Protein 3FP7 (pdb70)

Radius of gyration: 18.3 Å; Cα contacts (8 Å, |Δi|>4): 817; chains: 3; bounding box: 48×48×49 Å

Sequence (281 aa):
IVGGYTCQENSVPYQVSLNSSGYYHFCGGSLINDQWVVSAAHCYKSRIQVRLGEHNINVLEEGNEQFFVNAAKIIKHPNFDRRKKTLNNDIMLIKLSSSPVKLNARVATVALPSSSCAPAGTQCLISGWGNTLSSSGVNEEPDLLQCLDAPLLPQADCEEASYPPGKITDDNMVCVGFLEGGKDSCQGDAGGPVVCNGELQGIVSWGYGCALPPDNPGVYTKVCNYVDWIQDTIAANRPDFCLEPPPYTGPCKARIIRYFYNAKAGLCQTFVYGGCCRAKRNNFKSAEDDCMRRTCGGA

Structure (mmCIF, N/CA/C/O backbone):
data_3FP7
#
_entry.id   3FP7
#
_cell.length_a   91.969
_cell.length_b   91.969
_cell.length_c   61.001
_cell.angle_alpha   90.00
_cell.angle_beta   90.00
_cell.angle_gamma   120.00
#
_symmetry.space_group_name_H-M   'P 32 2 1'
#
loop_
_entity.id
_entity.type
_entity.pdbx_description
1 polymer 'Anionic trypsin-2'
2 polymer 'Pancreatic trypsin inhibitor'
3 polymer 'Pancreatic trypsin inhibitor'
4 non-polymer 1,2-ETHANEDIOL
5 non-polymer 'TETRAETHYLENE GLYCOL'
6 non-polymer 'CALCIUM ION'
7 non-polymer 'SULFATE ION'
8 water water
#
loop_
_atom_site.group_PDB
_atom_site.id
_atom_site.type_symbol
_atom_site.label_atom_id
_atom_site.label_alt_id
_atom_site.label_comp_id
_atom_site.label_asym_id
_atom_site.label_entity_id
_atom_site.label_seq_id
_atom_site.pdbx_PDB_ins_code
_atom_site.Cartn_x
_atom_site.Cartn_y
_atom_site.Cartn_z
_atom_site.occupancy
_atom_site.B_iso_or_equiv
_atom_site.auth_seq_id
_atom_site.auth_comp_id
_atom_site.auth_asym_id
_atom_site.auth_atom_id
_atom_site.pdbx_PDB_model_num
ATOM 1 N N . ILE A 1 1 ? 9.708 25.981 13.395 1.00 4.48 16 ILE E N 1
ATOM 2 C CA . ILE A 1 1 ? 9.808 25.693 11.934 1.00 4.32 16 ILE E CA 1
ATOM 3 C C . ILE A 1 1 ? 9.637 24.199 11.677 1.00 4.99 16 ILE E C 1
ATOM 4 O O . ILE A 1 1 ? 10.418 23.383 12.180 1.00 5.02 16 ILE E O 1
ATOM 9 N N . VAL A 1 2 ? 8.605 23.854 10.913 1.00 5.54 17 VAL E N 1
ATOM 10 C CA . VAL A 1 2 ? 8.324 22.469 10.550 1.00 5.52 17 VAL E CA 1
ATOM 11 C C . VAL A 1 2 ? 8.869 22.208 9.148 1.00 5.27 17 VAL E C 1
ATOM 12 O O . VAL A 1 2 ? 8.650 23.002 8.233 1.00 5.95 17 VAL E O 1
ATOM 16 N N . GLY A 1 3 ? 9.604 21.110 8.994 1.00 6.27 18 GLY E N 1
ATOM 17 C CA . GLY A 1 3 ? 10.141 20.751 7.690 1.00 6.09 18 GLY E CA 1
ATOM 18 C C . GLY A 1 3 ? 11.297 21.602 7.195 1.00 7.31 18 GLY E C 1
ATOM 19 O O . GLY A 1 3 ? 11.561 21.651 5.989 1.00 7.99 18 GLY E O 1
ATOM 20 N N . GLY A 1 4 ? 11.968 22.295 8.112 1.00 7.03 19 GLY E N 1
ATOM 21 C CA . GLY A 1 4 ? 13.098 23.122 7.733 1.00 6.89 19 GLY E CA 1
ATOM 22 C C . GLY A 1 4 ? 14.403 22.392 7.982 1.00 7.13 19 GLY E C 1
ATOM 23 O O . GLY A 1 4 ? 14.451 21.158 7.992 1.00 8.76 19 GLY E O 1
ATOM 24 N N . TYR A 1 5 ? 15.466 23.162 8.178 1.00 5.97 20 TYR E N 1
ATOM 25 C CA . TYR A 1 5 ? 16.789 22.606 8.434 1.00 6.31 20 TYR E CA 1
ATOM 26 C C . TYR A 1 5 ? 17.481 23.463 9.474 1.00 6.91 20 TYR E C 1
ATOM 27 O O . TYR A 1 5 ? 17.118 24.613 9.679 1.00 6.53 20 TYR E O 1
ATOM 36 N N . THR A 1 6 ? 18.469 22.896 10.151 1.00 7.66 21 THR E N 1
ATOM 37 C CA . THR A 1 6 ? 19.202 23.658 11.148 1.00 6.97 21 THR E CA 1
ATOM 38 C C . THR A 1 6 ? 20.071 24.685 10.433 1.00 8.20 21 THR E C 1
ATOM 39 O O . THR A 1 6 ? 20.843 24.332 9.541 1.00 8.85 21 THR E O 1
ATOM 43 N N . CYS A 1 7 ? 19.894 25.960 10.773 1.00 7.84 22 CYS E N 1
ATOM 44 C CA . CYS A 1 7 ? 20.678 27.022 10.151 1.00 7.70 22 CYS E CA 1
ATOM 45 C C . CYS A 1 7 ? 22.155 26.841 10.473 1.00 9.14 22 CYS E C 1
ATOM 46 O O . CYS A 1 7 ? 22.504 26.331 11.543 1.00 9.72 22 CYS E O 1
ATOM 49 N N . GLN A 1 8 ? 23.016 27.272 9.555 1.00 9.71 23 GLN E N 1
ATOM 50 C CA . GLN A 1 8 ? 24.452 27.214 9.790 1.00 11.13 23 GLN E CA 1
ATOM 51 C C . GLN A 1 8 ? 24.635 28.131 11.001 1.00 12.15 23 GLN E C 1
ATOM 52 O O . GLN A 1 8 ? 24.002 29.186 11.078 1.00 10.81 23 GLN E O 1
ATOM 58 N N . GLU A 1 9 ? 25.444 27.701 11.966 1.00 13.14 24 GLU E N 1
ATOM 59 C CA . GLU A 1 9 ? 25.663 28.477 13.186 1.00 14.28 24 GLU E CA 1
ATOM 60 C C . GLU A 1 9 ? 25.933 29.954 12.926 1.00 14.09 24 GLU E C 1
ATOM 61 O O . GLU A 1 9 ? 26.851 30.314 12.189 1.00 14.45 24 GLU E O 1
ATOM 67 N N . ASN A 1 10 ? 25.071 30.796 13.495 1.00 14.31 25 ASN E N 1
ATOM 68 C CA . ASN A 1 10 ? 25.166 32.247 13.371 1.00 14.18 25 ASN E CA 1
ATOM 69 C C . ASN A 1 10 ? 25.067 32.797 11.941 1.00 14.24 25 ASN E C 1
ATOM 70 O O . ASN A 1 10 ? 25.588 33.878 11.648 1.00 14.67 25 ASN E O 1
ATOM 75 N N . SER A 1 11 ? 24.373 32.071 11.063 1.00 12.44 26 SER E N 1
ATOM 76 C CA . SER A 1 11 ? 24.198 32.501 9.672 1.00 10.77 26 SER E CA 1
ATOM 77 C C . SER A 1 11 ? 23.006 33.450 9.499 1.00 10.05 26 SER E C 1
ATOM 78 O O . SER A 1 11 ? 22.769 33.976 8.412 1.00 11.02 26 SER E O 1
ATOM 81 N N . VAL A 1 12 ? 22.254 33.649 10.577 1.00 8.35 27 VAL E N 1
ATOM 82 C CA . VAL A 1 12 ? 21.095 34.544 10.596 1.00 7.57 27 VAL E CA 1
ATOM 83 C C . VAL A 1 12 ? 21.397 35.462 11.788 1.00 7.25 27 VAL E C 1
ATOM 84 O O . VAL A 1 12 ? 20.704 35.436 12.807 1.00 6.62 27 VAL E O 1
ATOM 88 N N . PRO A 1 13 ? 22.433 36.310 11.658 1.00 6.86 28 PRO E N 1
ATOM 89 C CA . PRO A 1 13 ? 22.857 37.227 12.721 1.00 6.77 28 PRO E CA 1
ATOM 90 C C . PRO A 1 13 ? 21.871 38.271 13.235 1.00 5.45 28 PRO E C 1
ATOM 91 O O . PRO A 1 13 ? 22.094 38.863 14.296 1.00 6.13 28 PRO E O 1
ATOM 95 N N . TYR A 1 14 ? 20.792 38.495 12.489 1.00 6.67 29 TYR E N 1
ATOM 96 C CA . TYR A 1 14 ? 19.770 39.461 12.881 1.00 5.69 29 TYR E CA 1
ATOM 97 C C . TYR A 1 14 ? 18.665 38.797 13.705 1.00 5.60 29 TYR E C 1
ATOM 98 O O . TYR A 1 14 ? 17.812 39.487 14.276 1.00 6.95 29 TYR E O 1
ATOM 107 N N . GLN A 1 15 ? 18.668 37.464 13.751 1.00 5.55 30 GLN E N 1
ATOM 108 C CA . GLN A 1 15 ? 17.662 36.730 14.518 1.00 5.77 30 GLN E CA 1
ATOM 109 C C . GLN A 1 15 ? 17.925 36.819 16.014 1.00 6.30 30 GLN E C 1
ATOM 110 O O . GLN A 1 15 ? 19.037 36.549 16.471 1.00 6.99 30 GLN E O 1
ATOM 116 N N . VAL A 1 16 ? 16.903 37.213 16.766 1.00 5.11 31 VAL E N 1
ATOM 117 C CA . VAL A 1 16 ? 17.015 37.273 18.215 1.00 5.43 31 VAL E CA 1
ATOM 118 C C . VAL A 1 16 ? 15.936 36.401 18.839 1.00 5.23 31 VAL E C 1
ATOM 119 O O . VAL A 1 16 ? 14.969 36.012 18.179 1.00 5.29 31 VAL E O 1
ATOM 123 N N . SER A 1 17 ? 16.156 36.040 20.095 1.00 4.92 32 SER E N 1
ATOM 124 C CA . SER A 1 17 ? 15.198 35.252 20.854 1.00 5.58 32 SER E CA 1
ATOM 125 C C . SER A 1 17 ? 14.657 36.146 21.958 1.00 6.09 32 SER E C 1
ATOM 126 O O . SER A 1 17 ? 15.435 36.812 22.647 1.00 6.95 32 SER E O 1
ATOM 129 N N . LEU A 1 18 ? 13.332 36.230 22.069 1.00 5.51 33 LEU E N 1
ATOM 130 C CA . LEU A 1 18 ? 12.704 37.016 23.130 1.00 5.20 33 LEU E CA 1
ATOM 131 C C . LEU A 1 18 ? 12.485 36.015 24.257 1.00 5.58 33 LEU E C 1
ATOM 132 O O . LEU A 1 18 ? 11.881 34.954 24.053 1.00 5.39 33 LEU E O 1
ATOM 137 N N . ASN A 1 19 ? 12.982 36.361 25.440 1.00 5.17 34 ASN E N 1
ATOM 138 C CA . ASN A 1 19 ? 12.933 35.480 26.596 1.00 5.36 34 ASN E CA 1
ATOM 139 C C . ASN A 1 19 ? 12.374 36.171 27.838 1.00 6.05 34 ASN E C 1
ATOM 140 O O . ASN A 1 19 ? 12.726 37.309 28.137 1.00 6.29 34 ASN E O 1
ATOM 145 N N A SER A 1 20 ? 11.494 35.470 28.552 0.50 6.50 37 SER E N 1
ATOM 146 N N B SER A 1 20 ? 11.506 35.469 28.560 0.50 7.12 37 SER E N 1
ATOM 147 C CA A SER A 1 20 ? 10.887 35.990 29.780 0.50 6.49 37 SER E CA 1
ATOM 148 C CA B SER A 1 20 ? 10.917 36.003 29.785 0.50 7.59 37 SER E CA 1
ATOM 149 C C A SER A 1 20 ? 10.955 34.911 30.860 0.50 6.95 37 SER E C 1
ATOM 150 C C B SER A 1 20 ? 10.963 34.920 30.862 0.50 7.58 37 SER E C 1
ATOM 151 O O A SER A 1 20 ? 10.167 34.908 31.811 0.50 6.94 37 SER E O 1
ATOM 152 O O B SER A 1 20 ? 10.167 34.917 31.804 0.50 7.53 37 SER E O 1
ATOM 157 N N . GLY A 1 21 ? 11.926 34.017 30.709 1.00 7.06 38 GLY E N 1
ATOM 158 C CA . GLY A 1 21 ? 12.100 32.903 31.629 1.00 7.79 38 GLY E CA 1
ATOM 159 C C . GLY A 1 21 ? 12.482 31.758 30.712 1.00 7.83 38 GLY E C 1
ATOM 160 O O . GLY A 1 21 ? 13.317 30.919 31.033 1.00 9.18 38 GLY E O 1
ATOM 161 N N A TYR A 1 22 ? 11.811 31.725 29.564 0.50 6.66 39 TYR E N 1
ATOM 162 N N B TYR A 1 22 ? 11.842 31.743 29.552 0.50 7.68 39 TYR E N 1
ATOM 163 C CA A TYR A 1 22 ? 12.027 30.735 28.509 0.50 5.79 39 TYR E CA 1
ATOM 164 C CA B TYR A 1 22 ? 12.091 30.756 28.512 0.50 7.39 39 TYR E CA 1
ATOM 165 C C A TYR A 1 22 ? 11.855 31.475 27.187 0.50 5.32 39 TYR E C 1
ATOM 166 C C B TYR A 1 22 ? 11.850 31.464 27.187 0.50 6.40 39 TYR E C 1
ATOM 167 O O A TYR A 1 22 ? 11.308 32.584 27.157 0.50 5.66 39 TYR E O 1
ATOM 168 O O B TYR A 1 22 ? 11.254 32.547 27.154 0.50 6.67 39 TYR E O 1
ATOM 185 N N . HIS A 1 23 ? 12.331 30.869 26.102 1.00 6.10 40 HIS E N 1
ATOM 186 C CA . HIS A 1 23 ? 12.165 31.452 24.777 1.00 4.72 40 HIS E CA 1
ATOM 187 C C . HIS A 1 23 ? 10.666 31.425 24.476 1.00 5.48 40 HIS E C 1
ATOM 188 O O . HIS A 1 23 ? 10.024 30.390 24.680 1.00 6.26 40 HIS E O 1
ATOM 195 N N . PHE A 1 24 ? 10.108 32.544 24.013 1.00 4.76 41 PHE E N 1
ATOM 196 C CA . PHE A 1 24 ? 8.679 32.566 23.699 1.00 5.50 41 PHE E CA 1
ATOM 197 C C . PHE A 1 24 ? 8.339 33.186 22.345 1.00 5.17 41 PHE E C 1
ATOM 198 O O . PHE A 1 24 ? 7.214 33.038 21.862 1.00 4.81 41 PHE E O 1
ATOM 206 N N . CYS A 1 25 ? 9.300 33.887 21.744 1.00 4.23 42 CYS E N 1
ATOM 207 C CA . CYS A 1 25 ? 9.099 34.524 20.443 1.00 4.03 42 CYS E CA 1
ATOM 208 C C . CYS A 1 25 ? 10.435 34.895 19.834 1.00 4.11 42 CYS E C 1
ATOM 209 O O . CYS A 1 25 ? 11.457 34.921 20.520 1.00 5.22 42 CYS E O 1
ATOM 212 N N . GLY A 1 26 ? 10.412 35.176 18.537 1.00 4.76 43 GLY E N 1
ATOM 213 C CA . GLY A 1 26 ? 11.612 35.594 17.840 1.00 5.39 43 GLY E CA 1
ATOM 214 C C . GLY A 1 26 ? 11.516 37.089 17.597 1.00 5.60 43 GLY E C 1
ATOM 215 O O . GLY A 1 26 ? 10.531 37.732 17.999 1.00 5.14 43 GLY E O 1
ATOM 216 N N . GLY A 1 27 ? 12.531 37.635 16.935 1.00 5.36 44 GLY E N 1
ATOM 217 C CA . GLY A 1 27 ? 12.560 39.051 16.614 1.00 5.63 44 GLY E CA 1
ATOM 218 C C . GLY A 1 27 ? 13.720 39.310 15.674 1.00 4.91 44 GLY E C 1
ATOM 219 O O . GLY A 1 27 ? 14.534 38.418 15.440 1.00 5.01 44 GLY E O 1
ATOM 220 N N . SER A 1 28 ? 13.795 40.524 15.136 1.00 5.72 45 SER E N 1
ATOM 221 C CA . SER A 1 28 ? 14.858 40.900 14.209 1.00 5.48 45 SER E CA 1
ATOM 222 C C . SER A 1 28 ? 15.522 42.196 14.629 1.00 6.52 45 SER E C 1
ATOM 223 O O . SER A 1 28 ? 14.844 43.184 14.906 1.00 7.17 45 SER E O 1
ATOM 226 N N . LEU A 1 29 ? 16.852 42.196 14.659 1.00 5.94 46 LEU E N 1
ATOM 227 C CA . LEU A 1 29 ? 17.607 43.391 15.018 1.00 6.73 46 LEU E CA 1
ATOM 228 C C . LEU A 1 29 ? 17.656 44.304 13.788 1.00 6.79 46 LEU E C 1
ATOM 229 O O . LEU A 1 29 ? 18.130 43.878 12.725 1.00 7.21 46 LEU E O 1
ATOM 234 N N . ILE A 1 30 ? 17.121 45.522 13.908 1.00 8.07 47 ILE E N 1
ATOM 235 C CA . ILE A 1 30 ? 17.123 46.453 12.775 1.00 8.96 47 ILE E CA 1
ATOM 236 C C . ILE A 1 30 ? 18.152 47.589 12.901 1.00 10.80 47 ILE E C 1
ATOM 237 O O . ILE A 1 30 ? 18.473 48.253 11.923 1.00 12.07 47 ILE E O 1
ATOM 242 N N . ASN A 1 31 ? 18.608 47.837 14.124 1.00 10.57 48 ASN E N 1
ATOM 243 C CA . ASN A 1 31 ? 19.678 48.795 14.416 1.00 11.82 48 ASN E CA 1
ATOM 244 C C . ASN A 1 31 ? 20.245 48.419 15.781 1.00 12.91 48 ASN E C 1
ATOM 245 O O . ASN A 1 31 ? 19.629 47.643 16.503 1.00 12.69 48 ASN E O 1
ATOM 250 N N . ASP A 1 32 ? 21.417 48.927 16.140 1.00 12.20 49 ASP E N 1
ATOM 251 C CA . ASP A 1 32 ? 22.026 48.529 17.413 1.00 12.94 49 ASP E CA 1
ATOM 252 C C . ASP A 1 32 ? 21.248 48.757 18.711 1.00 12.32 49 ASP E C 1
ATOM 253 O O . ASP A 1 32 ? 21.686 48.324 19.780 1.00 13.36 49 ASP E O 1
ATOM 258 N N . GLN A 1 33 ? 20.077 49.386 18.614 1.00 12.24 50 GLN E N 1
ATOM 259 C CA . GLN A 1 33 ? 19.256 49.642 19.794 1.00 12.08 50 GLN E CA 1
ATOM 260 C C . GLN A 1 33 ? 17.801 49.218 19.630 1.00 10.54 50 GLN E C 1
ATOM 261 O O . GLN A 1 33 ? 17.020 49.340 20.570 1.00 11.23 50 GLN E O 1
ATOM 267 N N . TRP A 1 34 ? 17.435 48.717 18.453 1.00 9.62 51 TRP E N 1
ATOM 268 C CA . TRP A 1 34 ? 16.045 48.342 18.214 1.00 8.38 51 TRP E CA 1
ATOM 269 C C . TRP A 1 34 ? 15.808 46.991 17.559 1.00 8.31 51 TRP E C 1
ATOM 270 O O . TRP A 1 34 ? 16.494 46.605 16.619 1.00 8.46 51 TRP E O 1
ATOM 281 N N . VAL A 1 35 ? 14.770 46.318 18.046 1.00 6.95 52 VAL E N 1
ATOM 282 C CA . VAL A 1 35 ? 14.341 45.016 17.550 1.00 7.08 52 VAL E CA 1
ATOM 283 C C . VAL A 1 35 ? 12.876 45.116 17.139 1.00 6.54 52 VAL E C 1
ATOM 284 O O . VAL A 1 35 ? 12.089 45.818 17.777 1.00 7.31 52 VAL E O 1
ATOM 288 N N . VAL A 1 36 ? 12.525 44.463 16.039 1.00 6.13 53 VAL E N 1
ATOM 289 C CA . VAL A 1 36 ? 11.142 44.455 15.586 1.00 6.76 53 VAL E CA 1
ATOM 290 C C . VAL A 1 36 ? 10.627 43.025 15.714 1.00 6.73 53 VAL E C 1
ATOM 291 O O . VAL A 1 36 ? 11.337 42.059 15.398 1.00 6.43 53 VAL E O 1
ATOM 295 N N . SER A 1 37 ? 9.414 42.894 16.241 1.00 5.14 54 SER E N 1
ATOM 296 C CA . SER A 1 37 ? 8.803 41.590 16.462 1.00 4.60 54 SER E CA 1
ATOM 297 C C . SER A 1 37 ? 7.294 41.699 16.206 1.00 4.67 54 SER E C 1
ATOM 298 O O . SER A 1 37 ? 6.842 42.625 15.529 1.00 5.07 54 SER E O 1
ATOM 301 N N . ALA A 1 38 ? 6.532 40.732 16.711 1.00 4.57 55 ALA E N 1
ATOM 302 C CA . ALA A 1 38 ? 5.080 40.711 16.556 1.00 5.01 55 ALA E CA 1
ATOM 303 C C . ALA A 1 38 ? 4.418 41.306 17.790 1.00 5.00 55 ALA E C 1
ATOM 304 O O . ALA A 1 38 ? 4.874 41.086 18.910 1.00 5.31 55 ALA E O 1
ATOM 306 N N . ALA A 1 39 ? 3.330 42.041 17.588 1.00 4.68 56 ALA E N 1
ATOM 307 C CA . ALA A 1 39 ? 2.609 42.644 18.706 1.00 4.93 56 ALA E CA 1
ATOM 308 C C . ALA A 1 39 ? 2.008 41.596 19.643 1.00 4.68 56 ALA E C 1
ATOM 309 O O . ALA A 1 39 ? 1.923 41.826 20.850 1.00 5.50 56 ALA E O 1
ATOM 311 N N . HIS A 1 40 ? 1.629 40.432 19.110 1.00 4.94 57 HIS E N 1
ATOM 312 C CA . HIS A 1 40 ? 1.050 39.405 19.975 1.00 4.89 57 HIS E CA 1
ATOM 313 C C . HIS A 1 40 ? 2.096 38.788 20.912 1.00 6.14 57 HIS E C 1
ATOM 314 O O . HIS A 1 40 ? 1.754 38.043 21.835 1.00 7.10 57 HIS E O 1
ATOM 321 N N . CYS A 1 41 ? 3.364 39.142 20.689 1.00 6.18 58 CYS E N 1
ATOM 322 C CA . CYS A 1 41 ? 4.476 38.677 21.520 1.00 6.12 58 CYS E CA 1
ATOM 323 C C . CYS A 1 41 ? 4.706 39.612 22.705 1.00 6.23 58 CYS E C 1
ATOM 324 O O . CYS A 1 41 ? 5.660 39.440 23.455 1.00 8.17 58 CYS E O 1
ATOM 327 N N . TYR A 1 42 ? 3.849 40.615 22.865 1.00 6.10 59 TYR E N 1
ATOM 328 C CA . TYR A 1 42 ? 4.003 41.546 23.973 1.00 6.39 59 TYR E CA 1
ATOM 329 C C . TYR A 1 42 ? 3.978 40.912 25.356 1.00 7.00 59 TYR E C 1
ATOM 330 O O . TYR A 1 42 ? 3.149 40.056 25.648 1.00 7.10 59 TYR E O 1
ATOM 339 N N . LYS A 1 43 ? 4.889 41.386 26.200 1.00 7.72 60 LYS E N 1
ATOM 340 C CA . LYS A 1 43 ? 5.000 41.008 27.608 1.00 7.43 60 LYS E CA 1
ATOM 341 C C . LYS A 1 43 ? 5.593 42.258 28.250 1.00 8.95 60 LYS E C 1
ATOM 342 O O . LYS A 1 43 ? 6.341 42.988 27.598 1.00 9.46 60 LYS E O 1
ATOM 348 N N . SER A 1 44 ? 5.227 42.537 29.498 1.00 10.23 61 SER E N 1
ATOM 349 C CA . SER A 1 44 ? 5.722 43.731 30.184 1.00 11.38 61 SER E CA 1
ATOM 350 C C . SER A 1 44 ? 7.218 43.688 30.463 1.00 11.20 61 SER E C 1
ATOM 351 O O . SER A 1 44 ? 7.858 44.734 30.612 1.00 12.68 61 SER E O 1
ATOM 35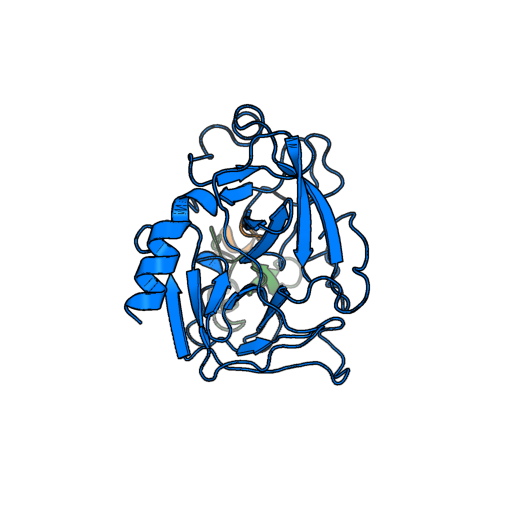4 N N . ARG A 1 45 ? 7.763 42.476 30.554 1.00 10.15 62 ARG E N 1
ATOM 355 C CA . ARG A 1 45 ? 9.188 42.271 30.792 1.00 9.68 62 ARG E CA 1
ATOM 356 C C . ARG A 1 45 ? 9.726 41.331 29.728 1.00 7.77 62 ARG E C 1
ATOM 357 O O . ARG A 1 45 ? 9.227 40.207 29.571 1.00 8.88 62 ARG E O 1
ATOM 361 N N . ILE A 1 46 ? 10.733 41.790 28.988 1.00 6.77 63 ILE E N 1
ATOM 362 C CA . ILE A 1 46 ? 11.326 40.981 27.934 1.00 6.47 63 ILE E CA 1
ATOM 363 C C . ILE A 1 46 ? 12.840 41.130 27.901 1.00 6.57 63 ILE E C 1
ATOM 364 O O . ILE A 1 46 ? 13.368 42.238 28.010 1.00 8.55 63 ILE E O 1
ATOM 369 N N . GLN A 1 47 ? 13.533 40.000 27.801 1.00 6.33 64 GLN E N 1
ATOM 370 C CA . GLN A 1 47 ? 14.984 40.003 27.675 1.00 6.07 64 GLN E CA 1
ATOM 371 C C . GLN A 1 47 ? 15.279 39.551 26.252 1.00 5.78 64 GLN E C 1
ATOM 372 O O . GLN A 1 47 ? 14.744 38.542 25.783 1.00 6.88 64 GLN E O 1
ATOM 378 N N . VAL A 1 48 ? 16.095 40.324 25.551 1.00 4.85 66 VAL E N 1
ATOM 379 C CA . VAL A 1 48 ? 16.459 40.009 24.178 1.00 6.72 66 VAL E CA 1
ATOM 380 C C . VAL A 1 48 ? 17.791 39.275 24.163 1.00 6.45 66 VAL E C 1
ATOM 381 O O . VAL A 1 48 ? 18.771 39.729 24.769 1.00 7.37 66 VAL E O 1
ATOM 385 N N . ARG A 1 49 ? 17.816 38.123 23.501 1.00 5.25 67 ARG E N 1
ATOM 386 C CA . ARG A 1 49 ? 19.030 37.324 23.406 1.00 5.75 67 ARG E CA 1
ATOM 387 C C . ARG A 1 49 ? 19.512 37.286 21.964 1.00 5.83 67 ARG E C 1
ATOM 388 O O . ARG A 1 49 ? 18.829 36.762 21.072 1.00 5.70 67 ARG E O 1
ATOM 396 N N . LEU A 1 50 ? 20.674 37.893 21.745 1.00 5.98 68 LEU E N 1
ATOM 397 C CA . LEU A 1 50 ? 21.280 37.984 20.424 1.00 6.09 68 LEU E CA 1
ATOM 398 C C . LEU A 1 50 ? 22.479 37.048 20.294 1.00 6.84 68 LEU E C 1
ATOM 399 O O . LEU A 1 50 ? 23.025 36.584 21.294 1.00 7.83 68 LEU E O 1
ATOM 404 N N . GLY A 1 51 ? 22.868 36.755 19.055 1.00 6.48 69 GLY E N 1
ATOM 405 C CA . GLY A 1 51 ? 24.008 35.881 18.810 1.00 7.21 69 GLY E CA 1
ATOM 406 C C . GLY A 1 51 ? 23.794 34.430 19.202 1.00 7.80 69 GLY E C 1
ATOM 407 O O . GLY A 1 51 ? 24.751 33.674 19.393 1.00 9.39 69 GLY E O 1
ATOM 408 N N . GLU A 1 52 ? 22.531 34.033 19.290 1.00 7.33 70 GLU E N 1
ATOM 409 C CA . GLU A 1 52 ? 22.163 32.678 19.673 1.00 6.87 70 GLU E CA 1
ATOM 410 C C . GLU A 1 52 ? 22.094 31.662 18.545 1.00 8.01 70 GLU E C 1
ATOM 411 O O . GLU A 1 52 ? 21.733 31.988 17.417 1.00 8.22 70 GLU E O 1
ATOM 417 N N . HIS A 1 53 ? 22.478 30.429 18.862 1.00 7.85 71 HIS E N 1
ATOM 418 C CA . HIS A 1 53 ? 22.328 29.319 17.927 1.00 7.30 71 HIS E CA 1
ATOM 419 C C . HIS A 1 53 ? 21.589 28.266 18.741 1.00 8.04 71 HIS E C 1
ATOM 420 O O . HIS A 1 53 ? 20.450 27.929 18.435 1.00 7.31 71 HIS E O 1
ATOM 427 N N . ASN A 1 54 ? 22.235 27.773 19.796 1.00 7.87 72 ASN E N 1
ATOM 428 C CA . ASN A 1 54 ? 21.624 26.802 20.700 1.00 7.55 72 ASN E CA 1
ATOM 429 C C . ASN A 1 54 ? 21.123 27.625 21.887 1.00 7.90 72 ASN E C 1
ATOM 430 O O . ASN A 1 54 ? 21.917 28.114 22.687 1.00 7.54 72 ASN E O 1
ATOM 435 N N . ILE A 1 55 ? 19.808 27.792 21.991 1.00 7.34 73 ILE E N 1
ATOM 436 C CA . ILE A 1 55 ? 19.249 28.590 23.084 1.00 7.22 73 ILE E CA 1
ATOM 437 C C . ILE A 1 55 ? 19.361 27.950 24.462 1.00 7.50 73 ILE E C 1
ATOM 438 O O . ILE A 1 55 ? 19.130 28.614 25.475 1.00 6.98 73 ILE E O 1
ATOM 443 N N . ASN A 1 56 ? 19.757 26.679 24.503 1.00 6.91 74 ASN E N 1
ATOM 444 C CA . ASN A 1 56 ? 19.880 25.966 25.769 1.00 6.31 74 ASN E CA 1
ATOM 445 C C . ASN A 1 56 ? 21.317 25.687 26.200 1.00 6.66 74 ASN E C 1
ATOM 446 O O . ASN A 1 56 ? 21.547 24.941 27.153 1.00 6.87 74 ASN E O 1
ATOM 451 N N . VAL A 1 57 ? 22.273 26.295 25.501 1.00 5.65 75 VAL E N 1
ATOM 452 C CA . VAL A 1 57 ? 23.690 26.132 25.815 1.00 6.77 75 VAL E CA 1
ATOM 453 C C . VAL A 1 57 ? 24.398 27.483 25.697 1.00 6.79 75 VAL E C 1
ATOM 454 O O . VAL A 1 57 ? 24.172 28.230 24.737 1.00 6.51 75 VAL E O 1
ATOM 458 N N . LEU A 1 58 ? 25.212 27.813 26.697 1.00 6.16 76 LEU E N 1
ATOM 459 C CA . LEU A 1 58 ? 25.991 29.052 26.682 1.00 7.41 76 LEU E CA 1
ATOM 460 C C . LEU A 1 58 ? 27.179 28.740 25.775 1.00 9.22 76 LEU E C 1
ATOM 461 O O . LEU A 1 58 ? 28.119 28.054 26.176 1.00 8.87 76 LEU E O 1
ATOM 466 N N A GLU A 1 59 ? 27.113 29.255 24.553 0.80 10.63 77 GLU E N 1
ATOM 467 N N B GLU A 1 59 ? 27.111 29.217 24.533 0.20 9.76 77 GLU E N 1
ATOM 468 C CA A GLU A 1 59 ? 28.120 29.013 23.526 0.80 12.49 77 GLU E CA 1
ATOM 469 C CA B GLU A 1 59 ? 28.164 28.962 23.550 0.20 10.70 77 GLU E CA 1
ATOM 470 C C A GLU A 1 59 ? 29.279 29.997 23.506 0.80 13.71 77 GLU E C 1
ATOM 471 C C B GLU A 1 59 ? 29.281 30.009 23.467 0.20 12.18 77 GLU E C 1
ATOM 472 O O A GLU A 1 59 ? 30.378 29.659 23.056 0.80 16.07 77 GLU E O 1
ATOM 473 O O B GLU A 1 59 ? 30.350 29.731 22.914 0.20 12.73 77 GLU E O 1
ATOM 484 N N . GLY A 1 60 ? 29.032 31.210 23.987 1.00 13.91 78 GLY E N 1
ATOM 485 C CA . GLY A 1 60 ? 30.069 32.235 24.003 1.00 15.83 78 GLY E CA 1
ATOM 486 C C . GLY A 1 60 ? 29.927 33.416 23.055 1.00 16.60 78 GLY E C 1
ATOM 487 O O . GLY A 1 60 ? 30.746 34.339 23.105 1.00 18.71 78 GLY E O 1
ATOM 488 N N . ASN A 1 61 ? 28.897 33.414 22.209 1.00 16.72 79 ASN E N 1
ATOM 489 C CA . ASN A 1 61 ? 28.680 34.510 21.262 1.00 16.07 79 ASN E CA 1
ATOM 490 C C . ASN A 1 61 ? 27.464 35.357 21.625 1.00 15.57 79 ASN E C 1
ATOM 491 O O . ASN A 1 61 ? 27.215 36.392 20.986 1.00 16.23 79 ASN E O 1
ATOM 496 N N . GLU A 1 62 ? 26.739 34.946 22.665 1.00 12.85 80 GLU E N 1
ATOM 497 C CA . GLU A 1 62 ? 25.516 35.633 23.064 1.00 10.62 80 GLU E CA 1
ATOM 498 C C . GLU A 1 62 ? 25.646 36.985 23.747 1.00 10.30 80 GLU E C 1
ATOM 499 O O . GLU A 1 62 ? 26.647 37.293 24.398 1.00 12.32 80 GLU E O 1
ATOM 505 N N . GLN A 1 63 ? 24.600 37.786 23.577 1.00 8.91 81 GLN E N 1
ATOM 506 C CA . GLN A 1 63 ? 24.472 39.093 24.208 1.00 8.32 81 GLN E CA 1
ATOM 507 C C . GLN A 1 63 ? 23.058 39.126 24.780 1.00 8.97 81 GLN E C 1
ATOM 508 O O . GLN A 1 63 ? 22.082 38.888 24.058 1.00 9.68 81 GLN E O 1
ATOM 514 N N A PHE A 1 64 ? 22.960 39.342 26.090 0.50 9.17 82 PHE E N 1
ATOM 515 N N B PHE A 1 64 ? 22.965 39.345 26.091 0.50 8.52 82 PHE E N 1
ATOM 516 C CA A PHE A 1 64 ? 21.672 39.407 26.776 0.50 10.33 82 PHE E CA 1
ATOM 517 C CA B PHE A 1 64 ? 21.686 39.402 26.795 0.50 9.23 82 PHE E CA 1
ATOM 518 C C A PHE A 1 64 ? 21.395 40.857 27.146 0.50 10.71 82 PHE E C 1
ATOM 519 C C B PHE A 1 64 ? 21.394 40.857 27.153 0.50 10.04 82 PHE E C 1
ATOM 520 O O A PHE A 1 64 ? 22.150 41.465 27.908 0.50 11.82 82 PHE E O 1
ATOM 521 O O B PHE A 1 64 ? 22.143 41.470 27.918 0.50 11.26 82 PHE E O 1
ATOM 536 N N . VAL A 1 65 ? 20.319 41.413 26.600 1.00 10.63 83 VAL E N 1
ATOM 537 C CA . VAL A 1 65 ? 19.952 42.804 26.874 1.00 10.95 83 VAL E CA 1
ATOM 538 C C . VAL A 1 65 ? 18.451 42.930 27.139 1.00 11.87 83 VAL E C 1
ATOM 539 O O . VAL A 1 65 ? 17.632 42.383 26.402 1.00 12.05 83 VAL E O 1
ATOM 543 N N . ASN A 1 66 ? 18.095 43.660 28.191 1.00 13.15 84 ASN E N 1
ATOM 544 C CA . ASN A 1 66 ? 16.690 43.858 28.544 1.00 13.50 84 ASN E CA 1
ATOM 545 C C . ASN A 1 66 ? 15.986 44.887 27.663 1.00 13.80 84 ASN E C 1
ATOM 546 O O . ASN A 1 66 ? 16.617 45.782 27.096 1.00 13.30 84 ASN E O 1
ATOM 551 N N . ALA A 1 67 ? 14.673 44.733 27.535 1.00 12.34 85 ALA E N 1
ATOM 552 C CA . ALA A 1 67 ? 13.860 45.654 26.746 1.00 12.45 85 ALA E CA 1
ATOM 553 C C . ALA A 1 67 ? 13.546 46.874 27.607 1.00 14.46 85 ALA E C 1
ATOM 554 O O . ALA A 1 67 ? 12.935 46.746 28.670 1.00 16.34 85 ALA E O 1
ATOM 556 N N . ALA A 1 68 ? 14.005 48.043 27.171 1.00 12.78 86 ALA E N 1
ATOM 557 C CA . ALA A 1 68 ? 13.769 49.288 27.898 1.00 12.84 86 ALA E CA 1
ATOM 558 C C . ALA A 1 68 ? 12.408 49.866 27.528 1.00 12.36 86 ALA E C 1
ATOM 559 O O . ALA A 1 68 ? 11.710 50.428 28.375 1.00 14.70 86 ALA E O 1
ATOM 561 N N . LYS A 1 69 ? 12.053 49.749 26.251 1.00 11.54 87 LYS E N 1
ATOM 562 C CA . LYS A 1 69 ? 10.775 50.244 25.751 1.00 12.35 87 LYS E CA 1
ATOM 563 C C . LYS A 1 69 ? 10.160 49.187 24.846 1.00 11.64 87 LYS E C 1
ATOM 564 O O . LYS A 1 69 ? 10.855 48.567 24.040 1.00 12.06 87 LYS E O 1
ATOM 570 N N . ILE A 1 70 ? 8.861 48.963 25.006 1.00 10.65 88 ILE E N 1
ATOM 571 C CA . ILE A 1 70 ? 8.133 47.983 24.204 1.00 10.96 88 ILE E CA 1
ATOM 572 C C . ILE A 1 70 ? 6.931 48.722 23.630 1.00 11.56 88 ILE E C 1
ATOM 573 O O . ILE A 1 70 ? 6.032 49.138 24.366 1.00 13.08 88 ILE E O 1
ATOM 578 N N . ILE A 1 71 ? 6.932 48.892 22.311 1.00 10.18 89 ILE E N 1
ATOM 579 C CA . ILE A 1 71 ? 5.884 49.641 21.625 1.00 10.07 89 ILE E CA 1
ATOM 580 C C . ILE A 1 71 ? 5.152 48.844 20.547 1.00 10.16 89 ILE E C 1
ATOM 581 O O . ILE A 1 71 ? 5.691 48.572 19.477 1.00 8.97 89 ILE E O 1
ATOM 586 N N . LYS A 1 72 ? 3.905 48.493 20.834 1.00 10.27 90 LYS E N 1
ATOM 587 C CA . LYS A 1 72 ? 3.082 47.751 19.888 1.00 10.47 90 LYS E CA 1
ATOM 588 C C . LYS A 1 72 ? 2.461 48.739 18.908 1.00 10.65 90 LYS E C 1
ATOM 589 O O . LYS A 1 72 ? 2.273 49.916 19.235 1.00 11.14 90 LYS E O 1
ATOM 595 N N . HIS A 1 73 ? 2.157 48.274 17.700 1.00 10.11 91 HIS E N 1
ATOM 596 C CA . HIS A 1 73 ? 1.535 49.143 16.709 1.00 9.54 91 HIS E CA 1
ATOM 597 C C . HIS A 1 73 ? 0.212 49.616 17.310 1.00 9.95 91 HIS E C 1
ATOM 598 O O . HIS A 1 73 ? -0.530 48.822 17.888 1.00 10.29 91 HIS E O 1
ATOM 605 N N . PRO A 1 74 ? -0.090 50.919 17.198 1.00 10.51 92 PRO E N 1
ATOM 606 C CA . PRO A 1 74 ? -1.334 51.469 17.749 1.00 10.59 92 PRO E CA 1
ATOM 607 C C . PRO A 1 74 ? -2.640 50.886 17.212 1.00 10.50 92 PRO E C 1
ATOM 608 O O . PRO A 1 74 ? -3.676 50.985 17.870 1.00 11.67 92 PRO E O 1
ATOM 612 N N . ASN A 1 75 ? -2.590 50.258 16.041 1.00 9.87 93 ASN E N 1
ATOM 613 C CA . ASN A 1 75 ? -3.789 49.680 15.444 1.00 9.57 93 ASN E CA 1
ATOM 614 C C . ASN A 1 75 ? -3.844 48.152 15.518 1.00 7.46 93 ASN E C 1
ATOM 615 O O . ASN A 1 75 ? -4.654 47.523 14.839 1.00 8.43 93 ASN E O 1
ATOM 620 N N . PHE A 1 76 ? -2.986 47.555 16.341 1.00 8.36 94 PHE E N 1
ATOM 621 C CA . PHE A 1 76 ? -2.972 46.102 16.490 1.00 7.41 94 PHE E CA 1
ATOM 622 C C . PHE A 1 76 ? -4.310 45.575 16.999 1.00 6.53 94 PHE E C 1
ATOM 623 O O . PHE A 1 76 ? -4.849 46.079 17.987 1.00 7.53 94 PHE E O 1
ATOM 631 N N . ASP A 1 77 ? -4.846 44.573 16.310 1.00 6.63 95 ASP E N 1
ATOM 632 C CA . ASP A 1 77 ? -6.106 43.955 16.713 1.00 6.50 95 ASP E CA 1
ATOM 633 C C . ASP A 1 77 ? -5.759 42.544 17.167 1.00 7.19 95 ASP E C 1
ATOM 634 O O . ASP A 1 77 ? -5.299 41.730 16.364 1.00 7.20 95 ASP E O 1
ATOM 639 N N A ARG A 1 78 ? -5.998 42.262 18.445 0.50 7.46 96 ARG E N 1
ATOM 640 N N B ARG A 1 78 ? -5.969 42.258 18.448 0.50 8.56 96 ARG E N 1
ATOM 641 C CA A ARG A 1 78 ? -5.684 40.960 19.033 0.50 8.47 96 ARG E CA 1
ATOM 642 C CA B ARG A 1 78 ? -5.641 40.943 18.989 0.50 10.17 96 ARG E CA 1
ATOM 643 C C A ARG A 1 78 ? -6.565 39.798 18.573 0.50 8.50 96 ARG E C 1
ATOM 644 C C B ARG A 1 78 ? -6.547 39.781 18.568 0.50 10.13 96 ARG E C 1
ATOM 645 O O A ARG A 1 78 ? -6.295 38.642 18.909 0.50 8.95 96 ARG E O 1
ATOM 646 O O B ARG A 1 78 ? -6.289 38.632 18.931 0.50 10.58 96 ARG E O 1
ATOM 661 N N A LYS A 1 79 ? -7.611 40.099 17.809 0.50 8.84 97 LYS E N 1
ATOM 662 N N B LYS A 1 79 ? -7.581 40.069 17.779 0.50 10.14 97 LYS E N 1
ATOM 663 C CA A LYS A 1 79 ? -8.511 39.068 17.301 0.50 9.84 97 LYS E CA 1
ATOM 664 C CA B LYS A 1 79 ? -8.483 39.023 17.297 0.50 10.48 97 LYS E CA 1
ATOM 665 C C A LYS A 1 79 ? -8.262 38.769 15.821 0.50 9.36 97 LYS E C 1
ATOM 666 C C B LYS A 1 79 ? -8.289 38.756 15.804 0.50 9.84 97 LYS E C 1
ATOM 667 O O A LYS A 1 79 ? -8.129 37.608 15.432 0.50 10.34 97 LYS E O 1
ATOM 668 O O B LYS A 1 79 ? -8.247 37.600 15.382 0.50 10.65 97 LYS E O 1
ATOM 679 N N . THR A 1 80 ? -8.193 39.817 15.004 1.00 8.84 98 THR E N 1
ATOM 680 C CA . THR A 1 80 ? -7.976 39.660 13.561 1.00 8.02 98 THR E CA 1
ATOM 681 C C . THR A 1 80 ? -6.488 39.557 13.248 1.00 7.51 98 THR E C 1
ATOM 682 O O . THR A 1 80 ? -6.101 39.117 12.166 1.00 7.80 98 THR E O 1
ATOM 686 N N . LEU A 1 81 ? -5.672 40.013 14.194 1.00 7.31 99 LEU E N 1
ATOM 687 C CA . LEU A 1 81 ? -4.216 40.021 14.089 1.00 7.79 99 LEU E CA 1
ATOM 688 C C . LEU A 1 81 ? -3.680 41.022 13.069 1.00 7.34 99 LEU E C 1
ATOM 689 O O . LEU A 1 81 ? -2.514 40.974 12.673 1.00 7.64 99 LEU E O 1
ATOM 694 N N . ASN A 1 82 ? -4.537 41.961 12.678 1.00 7.23 100 ASN E N 1
ATOM 695 C CA . ASN A 1 82 ? -4.145 43.011 11.743 1.00 6.49 100 ASN E CA 1
ATOM 696 C C . ASN A 1 82 ? -3.157 43.923 12.479 1.00 5.90 100 ASN E C 1
ATOM 697 O O . ASN A 1 82 ? -3.341 44.226 13.659 1.00 6.64 100 ASN E O 1
ATOM 702 N N . ASN A 1 83 ? -2.093 44.326 11.786 1.00 5.65 101 ASN E N 1
ATOM 703 C CA . ASN A 1 83 ? -1.048 45.189 12.347 1.00 6.12 101 ASN E CA 1
ATOM 704 C C . ASN A 1 83 ? -0.264 44.497 13.465 1.00 6.09 101 ASN E C 1
ATOM 705 O O . ASN A 1 83 ? 0.050 45.105 14.493 1.00 5.92 101 ASN E O 1
ATOM 710 N N . ASP A 1 84 ? 0.056 43.221 13.257 1.00 5.31 102 ASP E N 1
ATOM 711 C CA . ASP A 1 84 ? 0.792 42.442 14.255 1.00 4.83 102 ASP E CA 1
ATOM 712 C C . ASP A 1 84 ? 2.287 42.749 14.184 1.00 5.05 102 ASP E C 1
ATOM 713 O O . ASP A 1 84 ? 3.086 41.960 13.672 1.00 5.61 102 ASP E O 1
ATOM 718 N N . ILE A 1 85 ? 2.657 43.902 14.724 1.00 5.25 103 ILE E N 1
ATOM 719 C CA . ILE A 1 85 ? 4.042 44.339 14.712 1.00 5.09 103 ILE E CA 1
ATOM 720 C C . ILE A 1 85 ? 4.323 45.148 15.976 1.00 6.07 103 ILE E C 1
ATOM 721 O O . ILE A 1 85 ? 3.449 45.859 16.494 1.00 6.40 103 ILE E O 1
ATOM 726 N N . MET A 1 86 ? 5.543 45.013 16.479 1.00 5.69 104 MET E N 1
ATOM 727 C CA . MET A 1 86 ? 5.949 45.664 17.714 1.00 6.92 104 MET E CA 1
ATOM 728 C C . MET A 1 86 ? 7.431 46.008 17.677 1.00 6.22 104 MET E C 1
ATOM 729 O O . MET A 1 86 ? 8.227 45.292 17.061 1.00 7.12 104 MET E O 1
ATOM 734 N N . LEU A 1 87 ? 7.789 47.113 18.324 1.00 6.42 105 LEU E N 1
ATOM 735 C CA . LEU A 1 87 ? 9.176 47.548 18.397 1.00 6.55 105 LEU E CA 1
ATOM 736 C C . LEU A 1 87 ? 9.666 47.470 19.833 1.00 7.55 105 LEU E C 1
ATOM 737 O O . LEU A 1 87 ? 8.918 47.754 20.774 1.00 7.67 105 LEU E O 1
ATOM 742 N N . ILE A 1 88 ? 10.923 47.072 19.989 1.00 6.82 106 ILE E N 1
ATOM 743 C CA . ILE A 1 88 ? 11.552 46.956 21.297 1.00 7.32 106 ILE E CA 1
ATOM 744 C C . ILE A 1 88 ? 12.850 47.749 21.296 1.00 8.57 106 ILE E C 1
ATOM 745 O O . ILE A 1 88 ? 13.709 47.525 20.446 1.00 9.04 106 ILE E O 1
ATOM 750 N N . LYS A 1 89 ? 12.968 48.709 22.209 1.00 8.92 107 LYS E N 1
ATOM 751 C CA . LYS A 1 89 ? 14.205 49.467 22.316 1.00 9.50 107 LYS E CA 1
ATOM 752 C C . LYS A 1 89 ? 15.012 48.788 23.412 1.00 8.88 107 LYS E C 1
ATOM 753 O O . LYS A 1 89 ? 14.503 48.546 24.508 1.00 9.08 107 LYS E O 1
ATOM 759 N N . LEU A 1 90 ? 16.255 48.445 23.096 1.00 9.95 108 LEU E N 1
ATOM 760 C CA . LEU A 1 90 ? 17.140 47.776 24.044 1.00 11.01 108 LEU E CA 1
ATOM 761 C C . LEU A 1 90 ? 17.660 48.746 25.099 1.00 12.62 108 LEU E C 1
ATOM 762 O O . LEU A 1 90 ? 17.849 49.930 24.818 1.00 13.23 108 LEU E O 1
ATOM 767 N N . SER A 1 91 ? 17.886 48.241 26.309 1.00 13.55 109 SER E N 1
ATOM 768 C CA . SER A 1 91 ? 18.383 49.064 27.415 1.00 15.77 109 SER E CA 1
ATOM 769 C C . SER A 1 91 ? 19.770 49.640 27.134 1.00 16.16 109 SER E C 1
ATOM 770 O O . SER A 1 91 ? 20.155 50.665 27.702 1.00 17.69 109 SER E O 1
ATOM 773 N N A SER A 1 92 ? 20.507 48.978 26.247 0.50 16.39 110 SER E N 1
ATOM 774 N N B SER A 1 92 ? 20.510 48.975 26.251 0.50 16.58 110 SER E N 1
ATOM 775 C CA A SER A 1 92 ? 21.846 49.409 25.861 0.50 16.29 110 SER E CA 1
ATOM 776 C CA B SER A 1 92 ? 21.850 49.400 25.863 0.50 16.67 110 SER E CA 1
ATOM 777 C C A SER A 1 92 ? 22.120 48.953 24.431 0.50 16.59 110 SER E C 1
ATOM 778 C C B SER A 1 92 ? 22.125 48.948 24.432 0.50 16.79 110 SER E C 1
ATOM 779 O O A SER A 1 92 ? 21.595 47.930 23.988 0.50 16.04 110 SER E O 1
ATOM 780 O O B SER A 1 92 ? 21.603 47.923 23.988 0.50 16.31 110 SER E O 1
ATOM 785 N N . PRO A 1 93 ? 22.915 49.729 23.677 1.00 16.17 111 PRO E N 1
ATOM 786 C CA . PRO A 1 93 ? 23.245 49.385 22.290 1.00 16.17 111 PRO E CA 1
ATOM 787 C C . PRO A 1 93 ? 24.064 48.098 22.257 1.00 16.28 111 PRO E C 1
ATOM 788 O O . PRO A 1 93 ? 25.000 47.935 23.043 1.00 18.02 1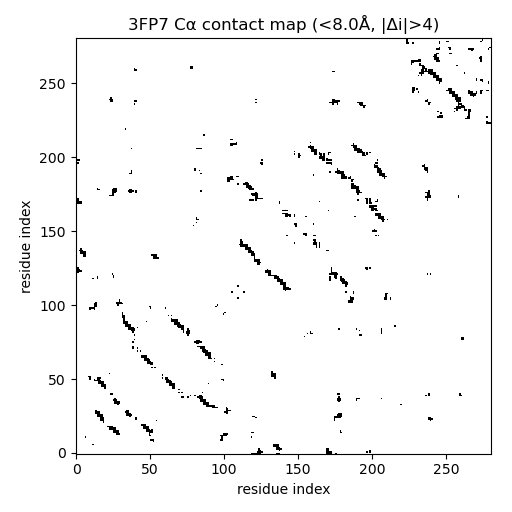11 PRO E O 1
ATOM 792 N N . VAL A 1 94 ? 23.684 47.168 21.388 1.00 14.28 112 VAL E N 1
ATOM 793 C CA . VAL A 1 94 ? 24.412 45.907 21.281 1.00 15.35 112 VAL E CA 1
ATOM 794 C C . VAL A 1 94 ? 25.708 46.083 20.499 1.00 15.58 112 VAL E C 1
ATOM 795 O O . VAL A 1 94 ? 25.863 47.042 19.740 1.00 16.04 112 VAL E O 1
ATOM 799 N N . LYS A 1 95 ? 26.648 45.174 20.725 1.00 14.57 113 LYS E N 1
ATOM 800 C CA . LYS A 1 95 ? 27.931 45.208 20.036 1.00 14.37 113 LYS E CA 1
ATOM 801 C C . LYS A 1 95 ? 27.782 44.423 18.740 1.00 13.90 113 LYS E C 1
ATOM 802 O O . LYS A 1 95 ? 27.575 43.208 18.758 1.00 14.41 113 LYS E O 1
ATOM 805 N N . LEU A 1 96 ? 27.845 45.129 17.616 1.00 12.34 114 LEU E N 1
ATOM 806 C CA . LEU A 1 96 ? 27.704 44.500 16.312 1.00 12.99 114 LEU E CA 1
ATOM 807 C C . LEU A 1 96 ? 28.952 43.749 15.873 1.00 13.83 114 LEU E C 1
ATOM 808 O O . LEU A 1 96 ? 30.073 44.245 16.004 1.00 14.76 114 LEU E O 1
ATOM 813 N N . ASN A 1 97 ? 28.742 42.536 15.373 1.00 13.32 115 ASN E N 1
ATOM 814 C CA . ASN A 1 97 ? 29.827 41.694 14.888 1.00 13.29 115 ASN E CA 1
ATOM 815 C C . ASN A 1 97 ? 29.273 40.715 13.854 1.00 13.72 115 ASN E C 1
ATOM 816 O O . ASN A 1 97 ? 28.126 40.841 13.429 1.00 13.61 115 ASN E O 1
ATOM 821 N N . ALA A 1 98 ? 30.081 39.746 13.443 1.00 14.35 116 ALA E N 1
ATOM 822 C CA . ALA A 1 98 ? 29.648 38.777 12.439 1.00 15.32 116 ALA E CA 1
ATOM 823 C C . ALA A 1 98 ? 28.449 37.933 12.869 1.00 15.17 116 ALA E C 1
ATOM 824 O O . ALA A 1 98 ? 27.682 37.466 12.028 1.00 16.91 116 ALA E O 1
ATOM 826 N N . ARG A 1 99 ? 28.274 37.775 14.178 1.00 14.16 117 ARG E N 1
ATOM 827 C CA . ARG A 1 99 ? 27.188 36.964 14.725 1.00 12.97 117 ARG E CA 1
ATOM 828 C C . ARG A 1 99 ? 25.995 37.754 15.265 1.00 11.86 117 ARG E C 1
ATOM 829 O O . ARG A 1 99 ? 24.957 37.177 15.593 1.00 11.91 117 ARG E O 1
ATOM 837 N N . VAL A 1 100 ? 26.153 39.068 15.372 1.00 9.24 118 VAL E N 1
ATOM 838 C CA . VAL A 1 100 ? 25.088 39.950 15.844 1.00 9.64 118 VAL E CA 1
ATOM 839 C C . VAL A 1 100 ? 25.080 41.114 14.858 1.00 10.10 118 VAL E C 1
ATOM 840 O O . VAL A 1 100 ? 25.919 42.015 14.938 1.00 11.18 118 VAL E O 1
ATOM 844 N N . ALA A 1 101 ? 24.152 41.067 13.907 1.00 9.09 119 ALA E N 1
ATOM 845 C CA . ALA A 1 101 ? 24.069 42.095 12.878 1.00 8.82 119 ALA E CA 1
ATOM 846 C C . ALA A 1 101 ? 22.645 42.529 12.592 1.00 8.91 119 ALA E C 1
ATOM 847 O O . ALA A 1 101 ? 21.686 41.818 12.899 1.00 9.10 119 ALA E O 1
ATOM 849 N N . THR A 1 102 ? 22.520 43.690 11.960 1.00 7.72 120 THR E N 1
ATOM 850 C CA . THR A 1 102 ? 21.218 44.239 11.619 1.00 8.55 120 THR E CA 1
ATOM 851 C C . THR A 1 102 ? 20.742 43.757 10.253 1.00 8.39 120 THR E C 1
ATOM 852 O O . THR A 1 102 ? 21.532 43.315 9.416 1.00 8.40 120 THR E O 1
ATOM 856 N N . VAL A 1 103 ? 19.429 43.788 10.062 1.00 7.26 121 VAL E N 1
ATOM 857 C CA . VAL A 1 103 ? 18.829 43.423 8.787 1.00 7.08 121 VAL E CA 1
ATOM 858 C C . VAL A 1 103 ? 18.105 44.668 8.282 1.00 7.12 121 VAL E C 1
ATOM 859 O O . VAL A 1 103 ? 17.509 45.418 9.062 1.00 7.98 121 VAL E O 1
ATOM 863 N N . ALA A 1 104 ? 18.219 44.914 6.983 1.00 7.76 122 ALA E N 1
ATOM 864 C CA . ALA A 1 104 ? 17.601 46.083 6.369 1.00 7.86 122 ALA E CA 1
ATOM 865 C C . ALA A 1 104 ? 16.087 45.978 6.258 1.00 8.15 122 ALA E C 1
ATOM 866 O O . ALA A 1 104 ? 15.533 44.888 6.095 1.00 7.98 122 ALA E O 1
ATOM 868 N N . LEU A 1 105 ? 15.424 47.124 6.370 1.00 8.04 123 LEU E N 1
ATOM 869 C CA . LEU A 1 105 ? 13.978 47.192 6.214 1.00 8.93 123 LEU E CA 1
ATOM 870 C C . LEU A 1 105 ? 13.730 47.180 4.706 1.00 9.82 123 LEU E C 1
ATOM 871 O O . LEU A 1 105 ? 14.633 47.479 3.921 1.00 9.82 123 LEU E O 1
ATOM 876 N N . PRO A 1 106 ? 12.505 46.849 4.276 1.00 8.68 124 PRO E N 1
ATOM 877 C CA . PRO A 1 106 ? 12.194 46.808 2.843 1.00 9.73 124 PRO E CA 1
ATOM 878 C C . PRO A 1 106 ? 12.351 48.139 2.120 1.00 9.49 124 PRO E C 1
ATOM 879 O O . PRO A 1 106 ? 12.037 49.196 2.671 1.00 10.04 124 PRO E O 1
ATOM 883 N N A SER A 1 107 ? 12.858 48.080 0.891 0.50 10.00 125 SER E N 1
ATOM 884 N N B SER A 1 107 ? 12.848 48.074 0.889 0.50 10.12 125 SER E N 1
ATOM 885 C CA A SER A 1 107 ? 13.013 49.275 0.068 0.50 9.93 125 SER E CA 1
ATOM 886 C CA B SER A 1 107 ? 13.008 49.260 0.054 0.50 10.16 125 SER E CA 1
ATOM 887 C C A SER A 1 107 ? 11.650 49.550 -0.571 0.50 9.73 125 SER E C 1
ATOM 888 C C B SER A 1 107 ? 11.645 49.549 -0.565 0.50 9.85 125 SER E C 1
ATOM 889 O O A SER A 1 107 ? 11.334 50.685 -0.925 0.50 9.36 125 SER E O 1
ATOM 890 O O B SER A 1 107 ? 11.325 50.689 -0.897 0.50 9.44 125 SER E O 1
ATOM 895 N N . SER A 1 108 ? 10.857 48.487 -0.702 1.00 9.74 127 SER E N 1
ATOM 896 C CA . SER A 1 108 ? 9.503 48.531 -1.260 1.00 9.09 127 SER E CA 1
ATOM 897 C C . SER A 1 108 ? 8.930 47.130 -1.028 1.00 9.67 127 SER E C 1
ATOM 898 O O . SER A 1 108 ? 9.637 46.243 -0.532 1.00 9.68 127 SER E O 1
ATOM 901 N N . CYS A 1 109 ? 7.656 46.934 -1.350 1.00 9.13 128 CYS E N 1
ATOM 902 C CA . CYS A 1 109 ? 7.017 45.634 -1.165 1.00 9.75 128 CYS E CA 1
ATOM 903 C C . CYS A 1 109 ? 7.473 44.620 -2.201 1.00 11.02 128 CYS E C 1
ATOM 904 O O . CYS A 1 109 ? 7.426 44.884 -3.400 1.00 13.26 128 CYS E O 1
ATOM 907 N N . ALA A 1 110 ? 7.927 43.460 -1.733 1.00 12.37 129 ALA E N 1
ATOM 908 C CA . ALA A 1 110 ? 8.374 42.400 -2.631 1.00 12.65 129 ALA E CA 1
ATOM 909 C C . ALA A 1 110 ? 7.146 41.701 -3.207 1.00 13.93 129 ALA E C 1
ATOM 910 O O . ALA A 1 110 ? 6.167 41.461 -2.497 1.00 14.20 129 ALA E O 1
ATOM 912 N N . PRO A 1 111 ? 7.172 41.393 -4.510 1.00 13.29 130 PRO E N 1
ATOM 913 C CA . PRO A 1 111 ? 6.049 40.725 -5.173 1.00 14.18 130 PRO E CA 1
ATOM 914 C C . PRO A 1 111 ? 5.948 39.234 -4.877 1.00 14.58 130 PRO E C 1
ATOM 915 O O . PRO A 1 111 ? 6.880 38.623 -4.345 1.00 13.89 130 PRO E O 1
ATOM 919 N N . ALA A 1 112 ? 4.803 38.654 -5.222 1.00 13.91 132 ALA E N 1
ATOM 920 C CA . ALA A 1 112 ? 4.575 37.230 -5.030 1.00 13.17 132 ALA E CA 1
ATOM 921 C C . ALA A 1 112 ? 5.612 36.465 -5.849 1.00 12.74 132 ALA E C 1
ATOM 922 O O . ALA A 1 112 ? 5.977 36.885 -6.952 1.00 13.05 132 ALA E O 1
ATOM 924 N N . GLY A 1 113 ? 6.110 35.367 -5.291 1.00 11.54 133 GLY E N 1
ATOM 925 C CA . GLY A 1 113 ? 7.111 34.579 -5.985 1.00 11.06 133 GLY E CA 1
ATOM 926 C C . GLY A 1 113 ? 8.518 34.826 -5.468 1.00 10.20 133 GLY E C 1
ATOM 927 O O . GLY A 1 113 ? 9.435 34.062 -5.781 1.00 11.21 133 GLY E O 1
ATOM 928 N N . THR A 1 114 ? 8.700 35.902 -4.705 1.00 9.49 134 THR E N 1
ATOM 929 C CA . THR A 1 114 ? 10.008 36.226 -4.138 1.00 8.64 134 THR E CA 1
ATOM 930 C C . THR A 1 114 ? 10.386 35.168 -3.103 1.00 8.39 134 THR E C 1
ATOM 931 O O . THR A 1 114 ? 9.603 34.864 -2.207 1.00 8.81 134 THR E O 1
ATOM 935 N N . GLN A 1 115 ? 11.576 34.591 -3.248 1.00 7.48 135 GLN E N 1
ATOM 936 C CA . GLN A 1 115 ? 12.057 33.566 -2.323 1.00 7.45 135 GLN E CA 1
ATOM 937 C C . GLN A 1 115 ? 12.634 34.225 -1.071 1.00 7.55 135 GLN E C 1
ATOM 938 O O . GLN A 1 115 ? 13.398 35.196 -1.160 1.00 8.46 135 GLN E O 1
ATOM 944 N N . CYS A 1 116 ? 12.288 33.679 0.093 1.00 6.67 136 CYS E N 1
ATOM 945 C CA . CYS A 1 116 ? 12.730 34.245 1.364 1.00 6.81 136 CYS E CA 1
ATOM 946 C C . CYS A 1 116 ? 13.240 33.207 2.352 1.00 6.46 136 CYS E C 1
ATOM 947 O O . CYS A 1 116 ? 13.099 32.006 2.139 1.00 7.75 136 CYS E O 1
ATOM 950 N N . LEU A 1 117 ? 13.819 33.695 3.445 1.00 5.52 137 LEU E N 1
ATOM 951 C CA . LEU A 1 117 ? 14.332 32.841 4.505 1.00 5.14 137 LEU E CA 1
ATOM 952 C C . LEU A 1 117 ? 13.579 33.129 5.797 1.00 5.16 137 LEU E C 1
ATOM 953 O O . LEU A 1 117 ? 13.582 34.267 6.283 1.00 5.29 137 LEU E O 1
ATOM 958 N N . ILE A 1 118 ? 12.924 32.098 6.327 1.00 5.43 138 ILE E N 1
ATOM 959 C CA . ILE A 1 118 ? 12.175 32.195 7.576 1.00 5.27 138 ILE E CA 1
ATOM 960 C C . ILE A 1 118 ? 13.001 31.439 8.614 1.00 4.53 138 ILE E C 1
ATOM 961 O O . ILE A 1 118 ? 13.574 30.392 8.306 1.00 5.60 138 ILE E O 1
ATOM 966 N N . SER A 1 119 ? 13.070 31.950 9.838 1.00 3.70 139 SER E N 1
ATOM 967 C CA . SER A 1 119 ? 13.850 31.270 10.865 1.00 4.00 139 SER E CA 1
ATOM 968 C C . SER A 1 119 ? 13.256 31.404 12.256 1.00 4.51 139 SER E C 1
ATOM 969 O O . SER A 1 119 ? 12.472 32.315 12.523 1.00 5.13 139 SER E O 1
ATOM 972 N N . GLY A 1 120 ? 13.613 30.468 13.131 1.00 3.87 140 GLY E N 1
ATOM 973 C CA . GLY A 1 120 ? 13.111 30.510 14.494 1.00 4.90 140 GLY E CA 1
ATOM 974 C C . GLY A 1 120 ? 13.333 29.240 15.296 1.00 4.14 140 GLY E C 1
ATOM 975 O O . GLY A 1 120 ? 13.811 28.223 14.767 1.00 4.46 140 GLY E O 1
ATOM 976 N N . TRP A 1 121 ? 13.011 29.317 16.588 1.00 4.28 141 TRP E N 1
ATOM 977 C CA . TRP A 1 121 ? 13.149 28.186 17.504 1.00 4.76 141 TRP E CA 1
ATOM 978 C C . TRP A 1 121 ? 11.775 27.617 17.858 1.00 5.29 141 TRP E C 1
ATOM 979 O O . TRP A 1 121 ? 11.592 27.034 18.929 1.00 6.03 141 TRP E O 1
ATOM 990 N N . GLY A 1 122 ? 10.801 27.803 16.969 1.00 4.62 142 GLY E N 1
ATOM 991 C CA . GLY A 1 122 ? 9.469 27.280 17.221 1.00 5.58 142 GLY E CA 1
ATOM 992 C C . GLY A 1 122 ? 9.377 25.778 17.047 1.00 5.35 142 GLY E C 1
ATOM 993 O O . GLY A 1 122 ? 10.338 25.133 16.623 1.00 5.60 142 GLY E O 1
ATOM 994 N N . ASN A 1 123 ? 8.205 25.232 17.359 1.00 5.61 143 ASN E N 1
ATOM 995 C CA . ASN A 1 123 ? 7.922 23.799 17.236 1.00 7.11 143 ASN E CA 1
ATOM 996 C C . ASN A 1 123 ? 8.299 23.289 15.841 1.00 6.69 143 ASN E C 1
ATOM 997 O O . ASN A 1 123 ? 8.075 23.971 14.844 1.00 6.34 143 ASN E O 1
ATOM 1002 N N . THR A 1 124 ? 8.904 22.104 15.779 1.00 6.70 144 THR E N 1
ATOM 1003 C CA . THR A 1 124 ? 9.301 21.519 14.502 1.00 7.67 144 THR E CA 1
ATOM 1004 C C . THR A 1 124 ? 8.347 20.431 14.013 1.00 8.34 144 THR E C 1
ATOM 1005 O O . THR A 1 124 ? 8.561 19.848 12.951 1.00 8.63 144 THR E O 1
ATOM 1009 N N . LEU A 1 125 ? 7.291 20.170 14.779 1.00 8.33 145 LEU E N 1
ATOM 1010 C CA . LEU A 1 125 ? 6.318 19.139 14.415 1.00 9.44 145 LEU E CA 1
ATOM 1011 C C . LEU A 1 125 ? 4.918 19.675 14.143 1.00 10.96 145 LEU E C 1
ATOM 1012 O O . LEU A 1 125 ? 4.432 20.556 14.855 1.00 11.38 145 LEU E O 1
ATOM 1017 N N . SER A 1 126 ? 4.276 19.128 13.113 1.00 11.43 146 SER E N 1
ATOM 1018 C CA . SER A 1 126 ? 2.913 19.512 12.747 1.00 12.87 146 SER E CA 1
ATOM 1019 C C . SER A 1 126 ? 1.944 18.882 13.748 1.00 13.91 146 SER E C 1
ATOM 1020 O O . SER A 1 126 ? 0.907 19.460 14.080 1.00 14.66 146 SER E O 1
ATOM 1023 N N A SER A 1 127 ? 2.288 17.683 14.210 0.50 14.82 147 SER E N 1
ATOM 1024 N N B SER A 1 127 ? 2.293 17.684 14.210 0.50 15.10 147 SER E N 1
ATOM 1025 C CA A SER A 1 127 ? 1.486 16.957 15.188 0.50 16.05 147 SER E CA 1
ATOM 1026 C CA B SER A 1 127 ? 1.497 16.947 15.184 0.50 16.61 147 SER E CA 1
ATOM 1027 C C A SER A 1 127 ? 2.401 16.618 16.358 0.50 15.64 147 SER E C 1
ATOM 1028 C C B SER A 1 127 ? 2.408 16.619 16.360 0.50 15.95 147 SER E C 1
ATOM 1029 O O A SER A 1 127 ? 3.418 15.944 16.189 0.50 16.69 147 SER E O 1
ATOM 1030 O O B SER A 1 127 ? 3.430 15.951 16.197 0.50 16.91 147 SER E O 1
ATOM 1035 N N . GLY A 1 128 ? 2.040 17.103 17.540 1.00 16.35 148 GLY E N 1
ATOM 1036 C CA . GLY A 1 128 ? 2.848 16.864 18.719 1.00 15.80 148 GLY E CA 1
ATOM 1037 C C . GLY A 1 128 ? 3.763 18.060 18.890 1.00 16.18 148 GLY E C 1
ATOM 1038 O O . GLY A 1 128 ? 3.604 19.070 18.199 1.00 14.81 148 GLY E O 1
ATOM 1039 N N . VAL A 1 129 ? 4.743 17.949 19.777 1.00 16.15 149 VAL E N 1
ATOM 1040 C CA . VAL A 1 129 ? 5.640 19.068 20.013 1.00 17.07 149 VAL E CA 1
ATOM 1041 C C . VAL A 1 129 ? 7.102 18.693 20.192 1.00 16.66 149 VAL E C 1
ATOM 1042 O O . VAL A 1 129 ? 7.437 17.703 20.852 1.00 18.70 149 VAL E O 1
ATOM 1046 N N . ASN A 1 130 ? 7.960 19.465 19.535 1.00 14.40 150 ASN E N 1
ATOM 1047 C CA . ASN A 1 130 ? 9.396 19.301 19.633 1.00 12.90 150 ASN E CA 1
ATOM 1048 C C . ASN A 1 130 ? 10.000 20.686 19.531 1.00 11.32 150 ASN E C 1
ATOM 1049 O O . ASN A 1 130 ? 9.955 21.324 18.471 1.00 11.62 150 ASN E O 1
ATOM 1054 N N A GLU A 1 131 ? 10.526 21.167 20.653 0.50 10.15 151 GLU E N 1
ATOM 1055 N N B GLU A 1 131 ? 10.533 21.166 20.646 0.50 10.86 151 GLU E N 1
ATOM 1056 C CA A GLU A 1 131 ? 11.154 22.479 20.724 0.50 9.52 151 GLU E CA 1
ATOM 1057 C CA B GLU A 1 131 ? 11.162 22.473 20.684 0.50 10.76 151 GLU E CA 1
ATOM 1058 C C A GLU A 1 131 ? 12.652 22.292 20.480 0.50 9.39 151 GLU E C 1
ATOM 1059 C C B GLU A 1 131 ? 12.651 22.283 20.470 0.50 10.06 151 GLU E C 1
ATOM 1060 O O A GLU A 1 131 ? 13.351 21.691 21.298 0.50 10.07 151 GLU E O 1
ATOM 1061 O O B GLU A 1 131 ? 13.341 21.669 21.286 0.50 10.59 151 GLU E O 1
ATOM 1072 N N . PRO A 1 132 ? 13.159 22.787 19.339 1.00 8.01 152 PRO E N 1
ATOM 1073 C CA . PRO A 1 132 ? 14.573 22.672 18.980 1.00 7.76 152 PRO E CA 1
ATOM 1074 C C . PRO A 1 132 ? 15.543 23.512 19.790 1.00 9.00 152 PRO E C 1
ATOM 1075 O O . PRO A 1 132 ? 15.233 24.633 20.189 1.00 9.44 152 PRO E O 1
ATOM 1079 N N . ASP A 1 133 ? 16.719 22.949 20.039 1.00 8.83 153 ASP E N 1
ATOM 1080 C CA . ASP A 1 133 ? 17.767 23.673 20.744 1.00 8.86 153 ASP E CA 1
ATOM 1081 C C . ASP A 1 133 ? 18.382 24.648 19.745 1.00 7.51 153 ASP E C 1
ATOM 1082 O O . ASP A 1 133 ? 18.669 25.795 20.071 1.00 6.64 153 ASP E O 1
ATOM 1087 N N . LEU A 1 134 ? 18.571 24.161 18.520 1.00 7.04 154 LEU E N 1
ATOM 1088 C CA . LEU A 1 134 ? 19.213 24.925 17.455 1.00 7.07 154 LEU E CA 1
ATOM 1089 C C . LEU A 1 134 ? 18.268 25.674 16.526 1.00 6.28 154 LEU E C 1
ATOM 1090 O O . LEU A 1 134 ? 17.229 25.150 16.110 1.00 6.49 154 LEU E O 1
ATOM 1095 N N . LEU A 1 135 ? 18.676 26.882 16.147 1.00 5.74 155 LEU E N 1
ATOM 1096 C CA . LEU A 1 135 ? 17.883 27.721 15.254 1.00 5.91 155 LEU E CA 1
ATOM 1097 C C . LEU A 1 135 ? 17.577 27.006 13.945 1.00 6.22 155 LEU E C 1
ATOM 1098 O O . LEU A 1 135 ? 18.474 26.440 13.310 1.00 6.22 155 LEU E O 1
ATOM 1103 N N . GLN A 1 136 ? 16.300 27.017 13.573 1.00 5.34 156 GLN E N 1
ATOM 1104 C CA . GLN A 1 136 ? 15.835 26.383 12.345 1.00 5.23 156 GLN E CA 1
ATOM 1105 C C . GLN A 1 136 ? 15.613 27.408 11.242 1.00 5.70 156 GLN E C 1
ATOM 1106 O O . GLN A 1 136 ? 15.242 28.563 11.498 1.00 5.41 156 GLN E O 1
ATOM 1112 N N . CYS A 1 137 ? 15.825 26.957 10.011 1.00 5.49 157 CYS E N 1
ATOM 1113 C CA . CYS A 1 137 ? 15.698 27.782 8.820 1.00 5.11 157 CYS E CA 1
ATOM 1114 C C . CYS A 1 137 ? 14.763 27.136 7.804 1.00 4.57 157 CYS E C 1
ATOM 1115 O O . CYS A 1 137 ? 14.632 25.910 7.747 1.00 5.59 157 CYS E O 1
ATOM 1118 N N . LEU A 1 138 ? 14.141 27.973 6.980 1.00 4.17 158 LEU E N 1
ATOM 1119 C CA . LEU A 1 138 ? 13.223 27.506 5.950 1.00 5.80 158 LEU E CA 1
ATOM 1120 C C . LEU A 1 138 ? 13.206 28.474 4.778 1.00 6.27 158 LEU E C 1
ATOM 1121 O O . LEU A 1 138 ? 12.979 29.669 4.958 1.00 6.02 158 LEU E O 1
ATOM 1126 N N . ASP A 1 139 ? 13.481 27.965 3.583 1.00 5.54 159 ASP E N 1
ATOM 1127 C CA . ASP A 1 139 ? 13.434 28.797 2.387 1.00 6.60 159 ASP E CA 1
ATOM 1128 C C . ASP A 1 139 ? 12.036 28.627 1.817 1.00 6.53 159 ASP E C 1
ATOM 1129 O O . ASP A 1 139 ? 11.594 27.504 1.562 1.00 7.57 159 ASP E O 1
ATOM 1134 N N . ALA A 1 140 ? 11.328 29.738 1.655 1.00 6.35 160 ALA E N 1
ATOM 1135 C CA . ALA A 1 140 ? 9.962 29.700 1.153 1.00 6.51 160 ALA E CA 1
ATOM 1136 C C . ALA A 1 140 ? 9.609 30.992 0.436 1.00 6.14 160 ALA E C 1
ATOM 1137 O O . ALA A 1 140 ? 10.140 32.056 0.756 1.00 6.40 160 ALA E O 1
ATOM 1139 N N . PRO A 1 141 ? 8.685 30.918 -0.535 1.00 5.72 161 PRO E N 1
ATOM 1140 C CA . PRO A 1 141 ? 8.262 32.087 -1.309 1.00 6.39 161 PRO E CA 1
ATOM 1141 C C . PRO A 1 141 ? 7.034 32.825 -0.798 1.00 6.38 161 PRO E C 1
ATOM 1142 O O . PRO A 1 141 ? 6.159 32.240 -0.152 1.00 6.35 161 PRO E O 1
ATOM 1146 N N . LEU A 1 142 ? 6.975 34.116 -1.115 1.00 7.34 162 LEU E N 1
ATOM 1147 C CA . LEU A 1 142 ? 5.821 34.937 -0.783 1.00 7.52 162 LEU E CA 1
ATOM 1148 C C . LEU A 1 142 ? 4.771 34.422 -1.760 1.00 8.01 162 LEU E C 1
ATOM 1149 O O . LEU A 1 142 ? 5.055 34.252 -2.945 1.00 7.85 162 LEU E O 1
ATOM 1154 N N . LEU A 1 143 ? 3.582 34.123 -1.258 1.00 7.70 163 LEU E N 1
ATOM 1155 C CA . LEU A 1 143 ? 2.512 33.592 -2.095 1.00 7.96 163 LEU E CA 1
ATOM 1156 C C . LEU A 1 143 ? 1.587 34.669 -2.638 1.00 8.52 163 LEU E C 1
ATOM 1157 O O . LEU A 1 143 ? 1.485 35.751 -2.064 1.00 8.45 163 LEU E O 1
ATOM 1162 N N . PRO A 1 144 ? 0.946 34.406 -3.794 1.00 10.43 164 PRO E N 1
ATOM 1163 C CA . PRO A 1 144 ? 0.026 35.386 -4.380 1.00 10.44 164 PRO E CA 1
ATOM 1164 C C . PRO A 1 144 ? -1.084 35.660 -3.372 1.00 10.67 164 PRO E C 1
ATOM 1165 O O . PRO A 1 144 ? -1.579 34.729 -2.721 1.00 10.20 164 PRO E O 1
ATOM 1169 N N . GLN A 1 145 ? -1.453 36.928 -3.222 1.00 11.10 165 GLN E N 1
ATOM 1170 C CA . GLN A 1 145 ? -2.489 37.311 -2.268 1.00 11.45 165 GLN E CA 1
ATOM 1171 C C . GLN A 1 145 ? -3.795 36.550 -2.502 1.00 11.34 165 GLN E C 1
ATOM 1172 O O . GLN A 1 145 ? -4.499 36.221 -1.551 1.00 10.77 165 GLN E O 1
ATOM 1178 N N . ALA A 1 146 ? -4.094 36.236 -3.760 1.00 10.99 166 ALA E N 1
ATOM 1179 C CA . ALA A 1 146 ? -5.309 35.500 -4.095 1.00 11.74 166 ALA E CA 1
ATOM 1180 C C . ALA A 1 146 ? -5.294 34.100 -3.485 1.00 11.12 166 ALA E C 1
ATOM 1181 O O . ALA A 1 146 ? -6.331 33.599 -3.043 1.00 11.49 166 ALA E O 1
ATOM 1183 N N . ASP A 1 147 ? -4.120 33.473 -3.457 1.00 11.62 167 ASP E N 1
ATOM 1184 C CA . ASP A 1 147 ? -3.983 32.140 -2.879 1.00 11.12 167 ASP E CA 1
ATOM 1185 C C . ASP A 1 147 ? -4.079 32.225 -1.359 1.00 9.71 167 ASP E C 1
ATOM 1186 O O . ASP A 1 147 ? -4.648 31.342 -0.715 1.00 10.30 167 ASP E O 1
ATOM 1191 N N . CYS A 1 148 ? -3.537 33.305 -0.797 1.00 8.96 168 CYS E N 1
ATOM 1192 C CA . CYS A 1 148 ? -3.568 33.528 0.646 1.00 8.67 168 CYS E CA 1
ATOM 1193 C C . CYS A 1 148 ? -5.029 33.697 1.070 1.00 9.62 168 CYS E C 1
ATOM 1194 O O . CYS A 1 148 ? -5.474 33.111 2.058 1.00 8.32 168 CYS E O 1
ATOM 1197 N N A GLU A 1 149 ? -5.768 34.479 0.291 0.50 9.60 169 GLU E N 1
ATOM 1198 N N B GLU A 1 149 ? -5.774 34.486 0.295 0.50 10.36 169 GLU E N 1
ATOM 1199 C CA A GLU A 1 149 ? -7.180 34.736 0.526 0.50 9.77 169 GLU E CA 1
ATOM 1200 C CA B GLU A 1 149 ? -7.187 34.750 0.577 0.50 11.18 169 GLU E CA 1
ATOM 1201 C C A GLU A 1 149 ? -7.985 33.445 0.438 0.50 9.69 169 GLU E C 1
ATOM 1202 C C B GLU A 1 149 ? -8.068 33.503 0.366 0.50 10.91 169 GLU E C 1
ATOM 1203 O O A GLU A 1 149 ? -8.847 33.185 1.277 0.50 9.11 169 GLU E O 1
ATOM 1204 O O B GLU A 1 149 ? -9.082 33.339 1.054 0.50 11.52 169 GLU E O 1
ATOM 1215 N N . ALA A 1 150 ? -7.679 32.635 -0.570 1.00 9.58 170 ALA E N 1
ATOM 1216 C CA . ALA A 1 150 ? -8.399 31.381 -0.810 1.00 10.10 170 ALA E CA 1
ATOM 1217 C C . ALA A 1 150 ? -8.179 30.395 0.342 1.00 10.36 170 ALA E C 1
ATOM 1218 O O . ALA A 1 150 ? -9.075 29.623 0.689 1.00 10.70 170 ALA E O 1
ATOM 1220 N N . SER A 1 151 ? -6.990 30.445 0.939 1.00 9.18 171 SER E N 1
ATOM 1221 C CA . SER A 1 151 ? -6.647 29.570 2.055 1.00 8.55 171 SER E CA 1
ATOM 1222 C C . SER A 1 151 ? -7.273 30.033 3.368 1.00 7.04 171 SER E C 1
ATOM 1223 O O . SER A 1 151 ? -7.590 29.218 4.238 1.00 8.00 171 SER E O 1
ATOM 1226 N N . TYR A 1 152 ? -7.445 31.346 3.502 1.00 7.34 172 TYR E N 1
ATOM 1227 C CA . TYR A 1 152 ? -8.011 31.950 4.706 1.00 7.66 172 TYR E CA 1
ATOM 1228 C C . TYR A 1 152 ? -9.142 32.899 4.300 1.00 8.28 172 TYR E C 1
ATOM 1229 O O . TYR A 1 152 ? -9.012 34.112 4.440 1.00 8.50 172 TYR E O 1
ATOM 1238 N N A PRO A 1 153 ? -10.291 32.351 3.868 0.50 9.16 173 PRO E N 1
ATOM 1239 N N B PRO A 1 153 ? -10.263 32.354 3.795 0.50 9.58 173 PRO E N 1
ATOM 1240 C CA A PRO A 1 153 ? -11.444 33.155 3.445 0.50 9.99 173 PRO E CA 1
ATOM 1241 C CA B PRO A 1 153 ? -11.377 33.211 3.376 0.50 10.12 173 PRO E CA 1
ATOM 1242 C C A PRO A 1 153 ? -11.868 34.252 4.423 0.50 9.40 173 PRO E C 1
ATOM 1243 C C B PRO A 1 153 ? -11.868 34.241 4.389 0.50 9.58 173 PRO E C 1
ATOM 1244 O O A PRO A 1 153 ? -12.192 33.973 5.578 0.50 9.75 173 PRO E O 1
ATOM 1245 O O B PRO A 1 153 ? -12.251 33.912 5.515 0.50 9.92 173 PRO E O 1
ATOM 1252 N N . GLY A 1 154 ? -11.824 35.499 3.957 1.00 9.28 174 GLY E N 1
ATOM 1253 C CA . GLY A 1 154 ? -12.235 36.626 4.780 1.00 9.65 174 GLY E CA 1
ATOM 1254 C C . GLY A 1 154 ? -11.367 37.001 5.969 1.00 10.90 174 GLY E C 1
ATOM 1255 O O . GLY A 1 154 ? -11.774 37.830 6.783 1.00 12.42 174 GLY E O 1
ATOM 1256 N N . LYS A 1 155 ? -10.158 36.447 6.049 1.00 10.28 175 LYS E N 1
ATOM 1257 C CA . LYS A 1 155 ? -9.273 36.724 7.181 1.00 10.53 175 LYS E CA 1
ATOM 1258 C C . LYS A 1 155 ? -7.961 37.434 6.840 1.00 9.71 175 LYS E C 1
ATOM 1259 O O . LYS A 1 155 ? -7.177 37.745 7.735 1.00 9.86 175 LYS E O 1
ATOM 1265 N N . ILE A 1 156 ? -7.729 37.709 5.562 1.00 8.70 176 ILE E N 1
ATOM 1266 C CA . ILE A 1 156 ? -6.486 38.346 5.129 1.00 9.35 176 ILE E CA 1
ATOM 1267 C C . ILE A 1 156 ? -6.630 39.828 4.770 1.00 10.19 176 ILE E C 1
ATOM 1268 O O . ILE A 1 156 ? -7.435 40.193 3.917 1.00 13.43 176 ILE E O 1
ATOM 1273 N N . THR A 1 157 ? -5.834 40.676 5.417 1.00 8.46 177 THR E N 1
ATOM 1274 C CA . THR A 1 157 ? -5.845 42.119 5.135 1.00 8.96 177 THR E CA 1
ATOM 1275 C C . THR A 1 157 ? -4.605 42.470 4.300 1.00 9.77 177 THR E C 1
ATOM 1276 O O . THR A 1 157 ? -3.726 41.615 4.117 1.00 10.51 177 THR E O 1
ATOM 1280 N N A ASP A 1 158 ? -4.526 43.701 3.780 0.50 10.76 178 ASP E N 1
ATOM 1281 N N B ASP A 1 158 ? -4.543 43.714 3.833 0.50 10.78 178 ASP E N 1
ATOM 1282 C CA A ASP A 1 158 ? -3.357 44.105 2.988 0.50 11.67 178 ASP E CA 1
ATOM 1283 C CA B ASP A 1 158 ? -3.430 44.184 3.023 0.50 11.69 178 ASP E CA 1
ATOM 1284 C C A ASP A 1 158 ? -2.097 44.231 3.846 0.50 10.47 178 ASP E C 1
ATOM 1285 C C B ASP A 1 158 ? -2.147 44.288 3.845 0.50 10.26 178 ASP E C 1
ATOM 1286 O O A ASP A 1 158 ? -1.008 44.513 3.338 0.50 11.74 178 ASP E O 1
ATOM 1287 O O B ASP A 1 158 ? -1.072 44.502 3.296 0.50 10.94 178 ASP E O 1
ATOM 1296 N N . ASN A 1 159 ? -2.257 44.076 5.156 1.00 9.36 179 ASN E N 1
ATOM 1297 C CA . ASN A 1 159 ? -1.110 44.148 6.067 1.00 7.61 179 ASN E CA 1
ATOM 1298 C C . ASN A 1 159 ? -0.577 42.751 6.367 1.00 6.72 179 ASN E C 1
ATOM 1299 O O . ASN A 1 159 ? 0.250 42.568 7.261 1.00 6.88 179 ASN E O 1
ATOM 1304 N N . MET A 1 160 ? -1.039 41.781 5.585 1.00 6.42 180 MET E N 1
ATOM 1305 C CA . MET A 1 160 ? -0.650 40.384 5.750 1.00 6.26 180 MET E CA 1
ATOM 1306 C C . MET A 1 160 ? -0.215 39.769 4.430 1.00 7.32 180 MET E C 1
ATOM 1307 O O . MET A 1 160 ? -0.693 40.157 3.359 1.00 7.45 180 MET E O 1
ATOM 1312 N N . VAL A 1 161 ? 0.673 38.785 4.518 1.00 6.67 181 VAL E N 1
ATOM 1313 C CA . VAL A 1 161 ? 1.158 38.079 3.342 1.00 6.91 181 VAL E CA 1
ATOM 1314 C C . VAL A 1 161 ? 1.411 36.624 3.717 1.00 6.46 181 VAL E C 1
ATOM 1315 O O . VAL A 1 161 ? 1.895 36.335 4.811 1.00 6.90 181 VAL E O 1
ATOM 1319 N N . CYS A 1 162 ? 0.987 35.708 2.855 1.00 6.54 182 CYS E N 1
ATOM 1320 C CA . CYS A 1 162 ? 1.213 34.293 3.099 1.00 5.65 182 CYS E CA 1
ATOM 1321 C C . CYS A 1 162 ? 2.573 33.934 2.520 1.00 6.67 182 CYS E C 1
ATOM 1322 O O . CYS A 1 162 ? 2.942 34.400 1.446 1.00 7.47 182 CYS E O 1
ATOM 1325 N N . VAL A 1 163 ? 3.330 33.134 3.257 1.00 6.33 183 VAL E N 1
ATOM 1326 C CA . VAL A 1 163 ? 4.647 32.697 2.806 1.00 6.44 183 VAL E CA 1
ATOM 1327 C C . VAL A 1 163 ? 4.685 31.207 3.090 1.00 6.06 183 VAL E C 1
ATOM 1328 O O . VAL A 1 163 ? 4.315 30.769 4.182 1.00 6.09 183 VAL E O 1
ATOM 1332 N N . GLY A 1 164 ? 5.090 30.418 2.102 1.00 6.38 184 GLY E N 1
ATOM 1333 C CA . GLY A 1 164 ? 5.131 28.989 2.321 1.00 6.97 184 GLY E CA 1
ATOM 1334 C C . GLY A 1 164 ? 4.688 28.175 1.131 1.00 6.76 184 GLY E C 1
ATOM 1335 O O . GLY A 1 164 ? 4.930 28.558 -0.015 1.00 7.36 184 GLY E O 1
ATOM 1336 N N . PHE A 1 165 A 3.967 27.091 1.411 1.00 7.36 184 PHE E N 1
ATOM 1337 C CA . PHE A 1 165 A 3.524 26.161 0.381 1.00 8.01 184 PHE E CA 1
ATOM 1338 C C . PHE A 1 165 A 2.073 25.743 0.556 1.00 8.21 184 PHE E C 1
ATOM 1339 O O . PHE A 1 165 A 1.657 25.356 1.642 1.00 8.86 184 PHE E O 1
ATOM 1347 N N . LEU A 1 166 ? 1.309 25.804 -0.529 1.00 8.72 185 LEU E N 1
ATOM 1348 C CA . LEU A 1 166 ? -0.099 25.420 -0.489 1.00 9.53 185 LEU E CA 1
ATOM 1349 C C . LEU A 1 166 ? -0.260 23.927 -0.217 1.00 9.73 185 LEU E C 1
ATOM 1350 O O . LEU A 1 166 ? -1.293 23.491 0.286 1.00 10.50 185 LEU E O 1
ATOM 1355 N N . GLU A 1 167 ? 0.774 23.150 -0.531 1.00 10.31 186 GLU E N 1
ATOM 1356 C CA . GLU A 1 167 ? 0.749 21.710 -0.294 1.00 11.31 186 GLU E CA 1
ATOM 1357 C C . GLU A 1 167 ? 1.144 21.370 1.146 1.00 11.29 186 GLU E C 1
ATOM 1358 O O . GLU A 1 167 ? 1.082 20.216 1.554 1.00 12.13 186 GLU E O 1
ATOM 1364 N N . GLY A 1 168 ? 1.539 22.387 1.908 1.00 10.68 187 GLY E N 1
ATOM 1365 C CA . GLY A 1 168 ? 1.950 22.181 3.288 1.00 10.13 187 GLY E CA 1
ATOM 1366 C C . GLY A 1 168 ? 3.305 21.500 3.384 1.00 11.02 187 GLY E C 1
ATOM 1367 O O . GLY A 1 168 ? 4.118 21.600 2.461 1.00 12.70 187 GLY E O 1
ATOM 1368 N N . GLY A 1 169 ? 3.560 20.831 4.507 1.00 8.16 188 GLY E N 1
ATOM 1369 C CA . GLY A 1 169 ? 4.821 20.127 4.690 1.00 8.79 188 GLY E CA 1
ATOM 1370 C C . GLY A 1 169 ? 5.935 20.931 5.333 1.00 7.08 188 GLY E C 1
ATOM 1371 O O . GLY A 1 169 ? 6.730 20.389 6.103 1.00 8.63 188 GLY E O 1
ATOM 1372 N N . LYS A 1 170 A 6.015 22.213 4.992 1.00 7.88 188 LYS E N 1
ATOM 1373 C CA . LYS A 1 170 A 7.033 23.112 5.534 1.00 7.45 188 LYS E CA 1
ATOM 1374 C C . LYS A 1 170 A 6.317 24.399 5.934 1.00 6.64 188 LYS E C 1
ATOM 1375 O O . LYS A 1 170 A 5.515 24.928 5.158 1.00 7.72 188 LYS E O 1
ATOM 1381 N N . ASP A 1 171 ? 6.633 24.930 7.115 1.00 6.72 189 ASP E N 1
ATOM 1382 C CA . ASP A 1 171 ? 5.932 26.121 7.604 1.00 5.99 189 ASP E CA 1
ATOM 1383 C C . ASP A 1 171 ? 6.549 26.566 8.925 1.00 5.69 189 ASP E C 1
ATOM 1384 O O . ASP A 1 171 ? 7.421 25.891 9.477 1.00 7.06 189 ASP E O 1
ATOM 1389 N N . SER A 1 172 ? 6.127 27.732 9.403 1.00 5.90 190 SER E N 1
ATOM 1390 C CA . SER A 1 172 ? 6.566 28.213 10.703 1.00 5.91 190 SER E CA 1
ATOM 1391 C C . SER A 1 172 ? 5.592 27.550 11.680 1.00 5.97 190 SER E C 1
ATOM 1392 O O . SER A 1 172 ? 4.588 26.971 11.261 1.00 6.03 190 SER E O 1
ATOM 1395 N N . CYS A 1 173 ? 5.886 27.609 12.971 1.00 5.27 191 CYS E N 1
ATOM 1396 C CA . CYS A 1 173 ? 5.016 27.001 13.973 1.00 5.21 191 CYS E CA 1
ATOM 1397 C C . CYS A 1 173 ? 5.208 27.700 15.322 1.00 5.48 191 CYS E C 1
ATOM 1398 O O . CYS A 1 173 ? 6.122 28.505 15.480 1.00 5.96 191 CYS E O 1
ATOM 1401 N N . GLN A 1 174 ? 4.362 27.375 16.298 1.00 5.00 192 GLN E N 1
ATOM 1402 C CA . GLN A 1 174 ? 4.416 28.020 17.613 1.00 4.36 192 GLN E CA 1
ATOM 1403 C C . GLN A 1 174 ? 5.802 28.214 18.209 1.00 4.91 192 GLN E C 1
ATOM 1404 O O . GLN A 1 174 ? 6.538 27.256 18.454 1.00 5.75 192 GLN E O 1
ATOM 1410 N N . GLY A 1 175 ? 6.136 29.478 18.456 1.00 4.28 193 GLY E N 1
ATOM 1411 C CA . GLY A 1 175 ? 7.440 29.814 18.998 1.00 4.08 193 GLY E CA 1
ATOM 1412 C C . GLY A 1 175 ? 8.278 30.572 17.985 1.00 3.85 193 GLY E C 1
ATOM 1413 O O . GLY A 1 175 ? 9.319 31.128 18.342 1.00 4.51 193 GLY E O 1
ATOM 1414 N N . ASP A 1 176 ? 7.853 30.555 16.722 1.00 4.23 194 ASP E N 1
ATOM 1415 C CA . ASP A 1 176 ? 8.551 31.278 15.657 1.00 4.09 194 ASP E CA 1
ATOM 1416 C C . ASP A 1 176 ? 8.071 32.724 15.593 1.00 4.53 194 ASP E C 1
ATOM 1417 O O . ASP A 1 176 ? 8.785 33.596 15.089 1.00 3.57 194 ASP E O 1
ATOM 1422 N N . ALA A 1 177 ? 6.875 32.967 16.133 1.00 4.10 195 ALA E N 1
ATOM 1423 C CA . ALA A 1 177 ? 6.240 34.287 16.134 1.00 3.74 195 ALA E CA 1
ATOM 1424 C C . ALA A 1 177 ? 7.176 35.441 16.420 1.00 3.97 195 ALA E C 1
ATOM 1425 O O . ALA A 1 177 ? 7.987 35.382 17.335 1.00 4.39 195 ALA E O 1
ATOM 1427 N N . GLY A 1 178 ? 7.026 36.504 15.637 1.00 4.45 196 GLY E N 1
ATOM 1428 C CA . GLY A 1 178 ? 7.853 37.682 15.815 1.00 3.99 196 GLY E CA 1
ATOM 1429 C C . GLY A 1 178 ? 9.154 37.610 15.051 1.00 3.95 196 GLY E C 1
ATOM 1430 O O . GLY A 1 178 ? 9.832 38.628 14.877 1.00 5.54 196 GLY E O 1
ATOM 1431 N N . GLY A 1 179 ? 9.488 36.403 14.600 1.00 4.52 197 GLY E N 1
ATOM 1432 C CA . GLY A 1 179 ? 10.709 36.167 13.854 1.00 5.41 197 GLY E CA 1
ATOM 1433 C C . GLY A 1 179 ? 10.699 36.726 12.448 1.00 5.46 197 GLY E C 1
ATOM 1434 O O . GLY A 1 179 ? 9.662 37.136 11.930 1.00 5.74 197 GLY E O 1
ATOM 1435 N N . PRO A 1 180 ? 11.850 36.667 11.774 1.00 4.03 198 PRO E N 1
ATOM 1436 C CA . PRO A 1 180 ? 12.049 37.171 10.416 1.00 4.93 198 PRO E CA 1
ATOM 1437 C C . PRO A 1 180 ? 11.714 36.339 9.189 1.00 5.04 198 PRO E C 1
ATOM 1438 O O . PRO A 1 180 ? 11.815 35.112 9.183 1.00 5.42 198 PRO E O 1
ATOM 1442 N N . VAL A 1 181 ? 11.333 37.065 8.142 1.00 5.61 199 VAL E N 1
ATOM 1443 C CA . VAL A 1 181 ? 11.106 36.526 6.808 1.00 4.93 199 VAL E CA 1
ATOM 1444 C C . VAL A 1 181 ? 11.931 37.531 6.005 1.00 5.45 199 VAL E C 1
ATOM 1445 O O . VAL A 1 181 ? 11.532 38.690 5.841 1.00 5.70 199 VAL E O 1
ATOM 1449 N N . VAL A 1 182 ? 13.129 37.118 5.609 1.00 4.71 200 VAL E N 1
ATOM 1450 C CA . VAL A 1 182 ? 14.032 37.985 4.870 1.00 5.54 200 VAL E CA 1
ATOM 1451 C C . VAL A 1 182 ? 14.153 37.549 3.414 1.00 5.68 200 VAL E C 1
ATOM 1452 O O . VAL A 1 182 ? 14.391 36.383 3.124 1.00 6.97 200 VAL E O 1
ATOM 1456 N N . CYS A 1 183 ? 13.961 38.500 2.508 1.00 6.61 201 CYS E N 1
ATOM 1457 C CA . CYS A 1 183 ? 14.022 38.241 1.078 1.00 7.71 201 CYS E CA 1
ATOM 1458 C C . CYS A 1 183 ? 14.998 39.231 0.455 1.00 8.06 201 CYS E C 1
ATOM 1459 O O . CYS A 1 183 ? 14.831 40.444 0.589 1.00 8.68 201 CYS E O 1
ATOM 1462 N N . ASN A 1 184 ? 16.032 38.703 -0.196 1.00 10.69 202 ASN E N 1
ATOM 1463 C CA . ASN A 1 184 ? 17.052 39.530 -0.843 1.00 11.11 202 ASN E CA 1
ATOM 1464 C C . ASN A 1 184 ? 17.636 40.566 0.122 1.00 10.94 202 ASN E C 1
ATOM 1465 O O . ASN A 1 184 ? 17.750 41.749 -0.209 1.00 12.90 202 ASN E O 1
ATOM 1470 N N . GLY A 1 185 ? 17.942 40.114 1.336 1.00 9.52 203 GLY E N 1
ATOM 1471 C CA . GLY A 1 185 ? 18.526 40.985 2.343 1.00 9.62 203 GLY E CA 1
ATOM 1472 C C . GLY A 1 185 ? 17.601 41.992 3.005 1.00 8.40 203 GLY E C 1
ATOM 1473 O O . GLY A 1 185 ? 18.070 42.863 3.738 1.00 11.39 203 GLY E O 1
ATOM 1474 N N . GLU A 1 186 ? 16.296 41.874 2.770 1.00 8.80 204 GLU E N 1
ATOM 1475 C CA . GLU A 1 186 ? 15.340 42.804 3.366 1.00 8.67 204 GLU E CA 1
ATOM 1476 C C . GLU A 1 186 ? 14.270 42.083 4.170 1.00 6.09 204 GLU E C 1
ATOM 1477 O O . GLU A 1 186 ? 13.754 41.051 3.743 1.00 6.72 204 GLU E O 1
ATOM 1483 N N . LEU A 1 187 ? 13.928 42.648 5.325 1.00 6.06 209 LEU E N 1
ATOM 1484 C CA . LEU A 1 187 ? 12.904 42.069 6.195 1.00 6.28 209 LEU E CA 1
ATOM 1485 C C . LEU A 1 187 ? 11.510 42.372 5.637 1.00 5.55 209 LEU E C 1
ATOM 1486 O O . LEU A 1 187 ? 10.964 43.445 5.881 1.00 7.94 209 LEU E O 1
ATOM 1491 N N . GLN A 1 188 ? 10.943 41.422 4.898 1.00 5.44 210 GLN E N 1
ATOM 1492 C CA . GLN A 1 188 ? 9.623 41.598 4.293 1.00 5.79 210 GLN E CA 1
ATOM 1493 C C . GLN A 1 188 ? 8.468 41.046 5.129 1.00 6.53 210 GLN E C 1
ATOM 1494 O O . GLN A 1 188 ? 7.310 41.425 4.921 1.00 6.82 210 GLN E O 1
ATOM 1500 N N . GLY A 1 189 ? 8.770 40.151 6.065 1.00 5.91 211 GLY E N 1
ATOM 1501 C CA . GLY A 1 189 ? 7.708 39.589 6.877 1.00 5.80 211 GLY E CA 1
ATOM 1502 C C . GLY A 1 189 ? 8.091 39.297 8.312 1.00 5.64 211 GLY E C 1
ATOM 1503 O O . GLY A 1 189 ? 9.274 39.227 8.653 1.00 5.16 211 GLY E O 1
ATOM 1504 N N . ILE A 1 190 ? 7.069 39.179 9.157 1.00 5.18 212 ILE E N 1
ATOM 1505 C CA . ILE A 1 190 ? 7.231 38.851 10.569 1.00 5.43 212 ILE E CA 1
ATOM 1506 C C . ILE A 1 190 ? 6.291 37.686 10.838 1.00 5.25 212 ILE E C 1
ATOM 1507 O O . ILE A 1 190 ? 5.115 37.749 10.479 1.00 5.45 212 ILE E O 1
ATOM 1512 N N . VAL A 1 191 ? 6.818 36.607 11.416 1.00 4.34 213 VAL E N 1
ATOM 1513 C CA . VAL A 1 191 ? 5.998 35.430 11.716 1.00 4.64 213 VAL E CA 1
ATOM 1514 C C . VAL A 1 191 ? 4.820 35.865 12.587 1.00 4.16 213 VAL E C 1
ATOM 1515 O O . VAL A 1 191 ? 5.006 36.458 13.650 1.00 3.82 213 VAL E O 1
ATOM 1519 N N . SER A 1 192 ? 3.608 35.567 12.130 1.00 5.02 214 SER E N 1
ATOM 1520 C CA . SER A 1 192 ? 2.420 35.994 12.851 1.00 4.40 214 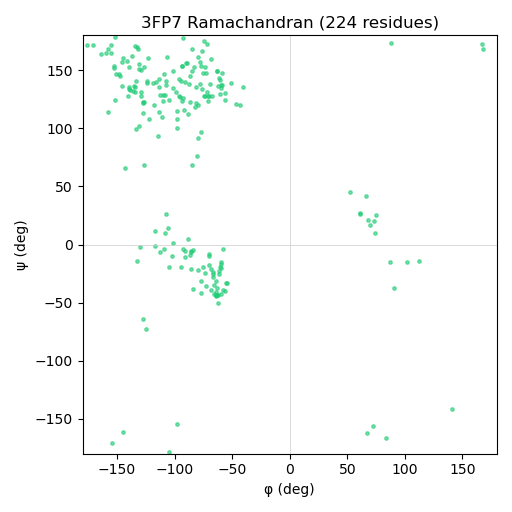SER E CA 1
ATOM 1521 C C . SER A 1 192 ? 1.433 34.898 13.236 1.00 4.58 214 SER E C 1
ATOM 1522 O O . SER A 1 192 ? 1.369 34.501 14.400 1.00 4.67 214 SER E O 1
ATOM 1525 N N . TRP A 1 193 ? 0.705 34.371 12.256 1.00 4.57 215 TRP E N 1
ATOM 1526 C CA . TRP A 1 193 ? -0.312 33.374 12.555 1.00 4.89 215 TRP E CA 1
ATOM 1527 C C . TRP A 1 193 ? -0.601 32.389 11.433 1.00 5.91 215 TRP E C 1
ATOM 1528 O O . TRP A 1 193 ? -0.018 32.469 10.358 1.00 6.62 215 TRP E O 1
ATOM 1539 N N . GLY A 1 194 ? -1.515 31.462 11.709 1.00 4.91 216 GLY E N 1
ATOM 1540 C CA . GLY A 1 194 ? -1.919 30.466 10.732 1.00 5.86 216 GLY E CA 1
ATOM 1541 C C . GLY A 1 194 ? -2.729 29.380 11.411 1.00 5.31 216 GLY E C 1
ATOM 1542 O O . GLY A 1 194 ? -2.818 29.356 12.638 1.00 6.59 216 GLY E O 1
ATOM 1543 N N . TYR A 1 195 ? -3.371 28.515 10.631 1.00 6.19 217 TYR E N 1
ATOM 1544 C CA . TYR A 1 195 ? -4.147 27.419 11.221 1.00 5.93 217 TYR E CA 1
ATOM 1545 C C . TYR A 1 195 ? -3.281 26.171 11.189 1.00 7.34 217 TYR E C 1
ATOM 1546 O O . TYR A 1 195 ? -2.934 25.668 10.116 1.00 7.89 217 TYR E O 1
ATOM 1555 N N . GLY A 1 196 ? -2.927 25.683 12.374 1.00 7.25 219 GLY E N 1
ATOM 1556 C CA . GLY A 1 196 ? -2.060 24.524 12.461 1.00 7.53 219 GLY E CA 1
ATOM 1557 C C . GLY A 1 196 ? -0.689 24.899 11.936 1.00 7.01 219 GLY E C 1
ATOM 1558 O O . GLY A 1 196 ? -0.366 26.083 11.821 1.00 7.57 219 GLY E O 1
ATOM 1559 N N . CYS A 1 197 ? 0.112 23.895 11.603 1.00 6.63 220 CYS E N 1
ATOM 1560 C CA . CYS A 1 197 ? 1.454 24.127 11.086 1.00 7.04 220 CYS E CA 1
ATOM 1561 C C . CYS A 1 197 ? 1.750 23.135 9.979 1.00 7.30 220 CYS E C 1
ATOM 1562 O O . CYS A 1 197 ? 1.605 21.931 10.172 1.00 7.71 220 CYS E O 1
ATOM 1565 N N . ALA A 1 198 ? 2.181 23.648 8.831 1.00 7.30 221 ALA E N 1
ATOM 1566 C CA . ALA A 1 198 ? 2.534 22.820 7.681 1.00 6.01 221 ALA E CA 1
ATOM 1567 C C . ALA A 1 198 ? 1.387 21.978 7.128 1.00 7.60 221 ALA E C 1
ATOM 1568 O O . ALA A 1 198 ? 1.608 20.933 6.516 1.00 7.73 221 ALA E O 1
ATOM 1570 N N . LEU A 1 199 A 0.159 22.436 7.340 1.00 8.13 221 LEU E N 1
ATOM 1571 C CA . LEU A 1 199 A -1.008 21.721 6.836 1.00 8.03 221 LEU E CA 1
ATOM 1572 C C . LEU A 1 199 A -1.316 22.197 5.425 1.00 8.81 221 LEU E C 1
ATOM 1573 O O . LEU A 1 199 A -1.104 23.372 5.097 1.00 8.87 221 LEU E O 1
ATOM 1578 N N A PRO A 1 200 ? -1.810 21.298 4.559 0.50 8.79 222 PRO E N 1
ATOM 1579 N N B PRO A 1 200 ? -1.775 21.285 4.552 0.50 8.92 222 PRO E N 1
ATOM 1580 C CA A PRO A 1 200 ? -2.141 21.683 3.185 0.50 8.69 222 PRO E CA 1
ATOM 1581 C CA B PRO A 1 200 ? -2.076 21.734 3.192 0.50 8.76 222 PRO E CA 1
ATOM 1582 C C A PRO A 1 200 ? -3.255 22.733 3.183 0.50 8.54 222 PRO E C 1
ATOM 1583 C C B PRO A 1 200 ? -3.241 22.718 3.176 0.50 8.65 222 PRO E C 1
ATOM 1584 O O A PRO A 1 200 ? -4.181 22.667 4.010 0.50 8.67 222 PRO E O 1
ATOM 1585 O O B PRO A 1 200 ? -4.170 22.598 3.993 0.50 8.63 222 PRO E O 1
ATOM 1592 N N . ASP A 1 201 ? -3.142 23.713 2.291 1.00 8.39 223 ASP E N 1
ATOM 1593 C CA . ASP A 1 201 ? -4.133 24.782 2.147 1.00 8.81 223 ASP E CA 1
ATOM 1594 C C . ASP A 1 201 ? -4.152 25.809 3.290 1.00 8.07 223 ASP E C 1
ATOM 1595 O O . ASP A 1 201 ? -5.085 26.610 3.395 1.00 8.84 223 ASP E O 1
ATOM 1600 N N . ASN A 1 202 ? -3.140 25.772 4.155 1.00 7.93 224 ASN E N 1
ATOM 1601 C CA . ASN A 1 202 ? -3.040 26.734 5.245 1.00 7.53 224 ASN E CA 1
ATOM 1602 C C . ASN A 1 202 ? -1.603 27.154 5.526 1.00 7.13 224 ASN E C 1
ATOM 1603 O O . ASN A 1 202 ? -1.040 26.851 6.584 1.00 7.19 224 ASN E O 1
ATOM 1608 N N . PRO A 1 203 ? -0.980 27.852 4.563 1.00 7.15 225 PRO E N 1
ATOM 1609 C CA . PRO A 1 203 ? 0.398 28.315 4.738 1.00 6.26 225 PRO E CA 1
ATOM 1610 C C . PRO A 1 203 ? 0.418 29.399 5.808 1.00 7.34 225 PRO E C 1
ATOM 1611 O O . PRO A 1 203 ? -0.611 30.010 6.099 1.00 6.95 225 PRO E O 1
ATOM 1615 N N . GLY A 1 204 ? 1.579 29.639 6.399 1.00 5.75 226 GLY E N 1
ATOM 1616 C CA . GLY A 1 204 ? 1.654 30.659 7.430 1.00 6.23 226 GLY E CA 1
ATOM 1617 C C . GLY A 1 204 ? 1.339 32.058 6.920 1.00 6.62 226 GLY E C 1
ATOM 1618 O O . GLY A 1 204 ? 1.557 32.372 5.740 1.00 5.80 226 GLY E O 1
ATOM 1619 N N . VAL A 1 205 ? 0.774 32.879 7.805 1.00 5.00 227 VAL E N 1
ATOM 1620 C CA . VAL A 1 205 ? 0.438 34.264 7.493 1.00 5.32 227 VAL E CA 1
ATOM 1621 C C . VAL A 1 205 ? 1.451 35.119 8.242 1.00 5.28 227 VAL E C 1
ATOM 1622 O O . VAL A 1 205 ? 1.772 34.852 9.415 1.00 6.06 227 VAL E O 1
ATOM 1626 N N . TYR A 1 206 ? 1.954 36.141 7.560 1.00 5.08 228 TYR E N 1
ATOM 1627 C CA . TYR A 1 206 ? 2.986 37.007 8.105 1.00 4.70 228 TYR E CA 1
ATOM 1628 C C . TYR A 1 206 ? 2.640 38.485 7.987 1.00 5.27 228 TYR E C 1
ATOM 1629 O O . TYR A 1 206 ? 1.932 38.896 7.068 1.00 6.30 228 TYR E O 1
ATOM 1638 N N . THR A 1 207 ? 3.130 39.281 8.930 1.00 5.03 229 THR E N 1
ATOM 1639 C CA . THR A 1 207 ? 2.898 40.720 8.899 1.00 5.41 229 THR E CA 1
ATOM 1640 C C . THR A 1 207 ? 3.726 41.275 7.735 1.00 5.22 229 THR E C 1
ATOM 1641 O O . THR A 1 207 ? 4.917 40.978 7.615 1.00 5.95 229 THR E O 1
ATOM 1645 N N . LYS A 1 208 ? 3.073 42.032 6.857 1.00 5.67 230 LYS E N 1
ATOM 1646 C CA . LYS A 1 208 ? 3.718 42.617 5.682 1.00 5.98 230 LYS E CA 1
ATOM 1647 C C . LYS A 1 208 ? 4.490 43.871 6.102 1.00 6.56 230 LYS E C 1
ATOM 1648 O O . LYS A 1 208 ? 3.950 44.983 6.106 1.00 7.86 230 LYS E O 1
ATOM 1652 N N . VAL A 1 209 ? 5.766 43.678 6.432 1.00 6.19 231 VAL E N 1
ATOM 1653 C CA . VAL A 1 209 ? 6.639 44.754 6.907 1.00 6.88 231 VAL E CA 1
ATOM 1654 C C . VAL A 1 209 ? 6.756 45.995 6.025 1.00 7.09 231 VAL E C 1
ATOM 1655 O O . VAL A 1 209 ? 6.884 47.105 6.546 1.00 7.89 231 VAL E O 1
ATOM 1659 N N . CYS A 1 210 ? 6.677 45.824 4.707 1.00 8.05 232 CYS E N 1
ATOM 1660 C CA . CYS A 1 210 ? 6.797 46.957 3.790 1.00 8.13 232 CYS E CA 1
ATOM 1661 C C . CYS A 1 210 ? 5.735 48.037 3.991 1.00 9.84 232 CYS E C 1
ATOM 1662 O O . CYS A 1 210 ? 5.893 49.158 3.513 1.00 11.08 232 CYS E O 1
ATOM 1665 N N . ASN A 1 211 ? 4.660 47.697 4.699 1.00 8.51 233 ASN E N 1
ATOM 1666 C CA . ASN A 1 211 ? 3.593 48.658 4.979 1.00 9.55 233 ASN E CA 1
ATOM 1667 C C . ASN A 1 211 ? 3.888 49.465 6.243 1.00 9.26 233 ASN E C 1
ATOM 1668 O O . ASN A 1 211 ? 3.199 50.444 6.533 1.00 11.58 233 ASN E O 1
ATOM 1673 N N . TYR A 1 212 ? 4.923 49.072 6.980 1.00 8.49 234 TYR E N 1
ATOM 1674 C CA . TYR A 1 212 ? 5.260 49.720 8.244 1.00 8.32 234 TYR E CA 1
ATOM 1675 C C . TYR A 1 212 ? 6.604 50.433 8.340 1.00 8.58 234 TYR E C 1
ATOM 1676 O O . TYR A 1 212 ? 7.014 50.821 9.435 1.00 10.00 234 TYR E O 1
ATOM 1685 N N . VAL A 1 213 ? 7.284 50.621 7.214 1.00 9.45 235 VAL E N 1
ATOM 1686 C CA . VAL A 1 213 ? 8.581 51.283 7.245 1.00 9.61 235 VAL E CA 1
ATOM 1687 C C . VAL A 1 213 ? 8.500 52.701 7.815 1.00 9.33 235 VAL E C 1
ATOM 1688 O O . VAL A 1 213 ? 9.320 53.079 8.646 1.00 10.39 235 VAL E O 1
ATOM 1692 N N . ASP A 1 214 ? 7.479 53.454 7.408 1.00 11.66 236 ASP E N 1
ATOM 1693 C CA . ASP A 1 214 ? 7.300 54.812 7.909 1.00 12.47 236 ASP E CA 1
ATOM 1694 C C . ASP A 1 214 ? 7.027 54.803 9.414 1.00 10.90 236 ASP E C 1
ATOM 1695 O O . ASP A 1 214 ? 7.624 55.569 10.161 1.00 11.55 236 ASP E O 1
ATOM 1700 N N . TRP A 1 215 ? 6.160 53.899 9.864 1.00 11.02 237 TRP E N 1
ATOM 1701 C CA . TRP A 1 215 ? 5.847 53.798 11.285 1.00 9.96 237 TRP E CA 1
ATOM 1702 C C . TRP A 1 215 ? 7.079 53.423 12.102 1.00 9.65 237 TRP E C 1
ATOM 1703 O O . TRP A 1 215 ? 7.319 53.987 13.164 1.00 9.90 237 TRP E O 1
ATOM 1714 N N . ILE A 1 216 ? 7.847 52.460 11.605 1.00 9.89 238 ILE E N 1
ATOM 1715 C CA . ILE A 1 216 ? 9.050 52.009 12.292 1.00 10.50 238 ILE E CA 1
ATOM 1716 C C . ILE A 1 216 ? 10.067 53.139 12.423 1.00 10.93 238 ILE E C 1
ATOM 1717 O O . ILE A 1 216 ? 10.548 53.422 13.517 1.00 11.07 238 ILE E O 1
ATOM 1722 N N . GLN A 1 217 ? 10.350 53.808 11.309 1.00 12.37 239 GLN E N 1
ATOM 1723 C CA . GLN A 1 217 ? 11.31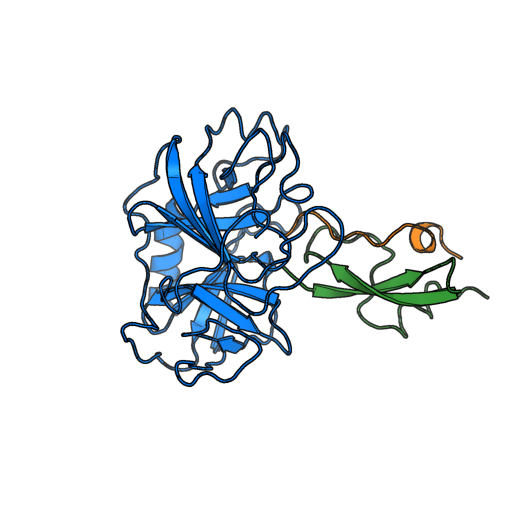2 54.905 11.304 1.00 14.25 239 GLN E CA 1
ATOM 1724 C C . GLN A 1 217 ? 10.859 56.083 12.167 1.00 14.24 239 GLN E C 1
ATOM 1725 O O . GLN A 1 217 ? 11.663 56.654 12.908 1.00 15.44 239 GLN E O 1
ATOM 1731 N N . ASP A 1 218 ? 9.569 56.412 12.105 1.00 14.14 240 ASP E N 1
ATOM 1732 C CA . ASP A 1 218 ? 9.022 57.508 12.903 1.00 14.81 240 ASP E CA 1
ATOM 1733 C C . ASP A 1 218 ? 9.090 57.188 14.393 1.00 14.66 240 ASP E C 1
ATOM 1734 O O . ASP A 1 218 ? 9.447 58.040 15.203 1.00 15.81 240 ASP E O 1
ATOM 1739 N N . THR A 1 219 ? 8.750 55.949 14.746 1.00 13.97 241 THR E N 1
ATOM 1740 C CA . THR A 1 219 ? 8.762 55.509 16.137 1.00 13.92 241 THR E CA 1
ATOM 1741 C C . THR A 1 219 ? 10.164 55.520 16.743 1.00 15.08 241 THR E C 1
ATOM 1742 O O . THR A 1 219 ? 10.351 55.965 17.874 1.00 15.89 241 THR E O 1
ATOM 1746 N N . ILE A 1 220 ? 11.144 55.036 15.986 1.00 15.86 242 ILE E N 1
ATOM 1747 C CA . ILE A 1 220 ? 12.529 55.008 16.449 1.00 17.39 242 ILE E CA 1
ATOM 1748 C C . ILE A 1 220 ? 13.052 56.425 16.693 1.00 19.18 242 ILE E C 1
ATOM 1749 O O . ILE A 1 220 ? 13.689 56.692 17.712 1.00 19.59 242 ILE E O 1
ATOM 1754 N N . ALA A 1 221 ? 12.750 57.329 15.764 1.00 20.70 243 ALA E N 1
ATOM 1755 C CA . ALA A 1 221 ? 13.193 58.718 15.866 1.00 22.03 243 ALA E CA 1
ATOM 1756 C C . ALA A 1 221 ? 12.542 59.476 17.024 1.00 23.03 243 ALA E C 1
ATOM 1757 O O . ALA A 1 221 ? 13.130 60.414 17.567 1.00 24.26 243 ALA E O 1
ATOM 1759 N N . ALA A 1 222 ? 11.336 59.062 17.404 1.00 22.83 244 ALA E N 1
ATOM 1760 C CA . ALA A 1 222 ? 10.600 59.707 18.489 1.00 23.23 244 ALA E CA 1
ATOM 1761 C C . ALA A 1 222 ? 10.853 59.092 19.864 1.00 23.77 244 ALA E C 1
ATOM 1762 O O . ALA A 1 222 ? 10.370 59.603 20.874 1.00 23.92 244 ALA E O 1
ATOM 1764 N N . ASN A 1 223 ? 11.606 57.996 19.904 1.00 23.80 245 ASN E N 1
ATOM 1765 C CA . ASN A 1 223 ? 11.901 57.319 21.164 1.00 24.65 245 ASN E CA 1
ATOM 1766 C C . ASN A 1 223 ? 13.386 57.012 21.351 1.00 25.10 245 ASN E C 1
ATOM 1767 O O . ASN A 1 223 ? 13.723 56.368 22.366 1.00 25.01 245 ASN E O 1
ATOM 1773 N N . ARG B 2 1 ? -18.995 20.004 36.329 1.00 7.70 1 ARG I N 1
ATOM 1774 C CA . ARG B 2 1 ? -18.095 21.168 36.077 1.00 8.11 1 ARG I CA 1
ATOM 1775 C C . ARG B 2 1 ? -18.504 21.826 34.760 1.00 8.57 1 ARG I C 1
ATOM 1776 O O . ARG B 2 1 ? -19.277 21.254 33.989 1.00 8.27 1 ARG I O 1
ATOM 1784 N N . PRO B 2 2 ? -18.025 23.058 34.503 1.00 8.54 2 PRO I N 1
ATOM 1785 C CA . PRO B 2 2 ? -18.361 23.768 33.262 1.00 8.41 2 PRO I CA 1
ATOM 1786 C C . PRO B 2 2 ? -17.943 22.992 32.014 1.00 9.02 2 PRO I C 1
ATOM 1787 O O . PRO B 2 2 ? -16.921 22.297 32.018 1.00 9.20 2 PRO I O 1
ATOM 1791 N N . ASP B 2 3 ? -18.719 23.135 30.941 1.00 9.05 3 ASP I N 1
ATOM 1792 C CA . ASP B 2 3 ? -18.441 22.423 29.698 1.00 8.45 3 ASP I CA 1
ATOM 1793 C C . ASP B 2 3 ? -17.068 22.672 29.084 1.00 8.85 3 ASP I C 1
ATOM 1794 O O . ASP B 2 3 ? -16.423 21.737 28.609 1.00 8.51 3 ASP I O 1
ATOM 1799 N N . PHE B 2 4 ? -16.602 23.915 29.148 1.00 9.17 4 PHE I N 1
ATOM 1800 C CA . PHE B 2 4 ? -15.310 24.260 28.566 1.00 8.92 4 PHE I CA 1
ATOM 1801 C C . PHE B 2 4 ? -14.134 23.516 29.188 1.00 9.39 4 PHE I C 1
ATOM 1802 O O . PHE B 2 4 ? -13.098 23.346 28.543 1.00 8.41 4 PHE I O 1
ATOM 1810 N N . CYS B 2 5 ? -14.317 23.037 30.417 1.00 8.93 5 CYS I N 1
ATOM 1811 C CA . CYS B 2 5 ? -13.280 22.292 31.132 1.00 8.57 5 CYS I CA 1
ATOM 1812 C C . CYS B 2 5 ? -13.011 20.928 30.511 1.00 9.46 5 CYS I C 1
ATOM 1813 O O . CYS B 2 5 ? -11.968 20.321 30.760 1.00 9.31 5 CYS I O 1
ATOM 1816 N N . LEU B 2 6 ? -13.983 20.430 29.754 1.00 8.73 6 LEU I N 1
ATOM 1817 C CA . LEU B 2 6 ? -13.881 19.122 29.121 1.00 9.81 6 LEU I CA 1
ATOM 1818 C C . LEU B 2 6 ? -13.321 19.172 27.703 1.00 8.92 6 LEU I C 1
ATOM 1819 O O . LEU B 2 6 ? -13.110 18.133 27.073 1.00 11.50 6 LEU I O 1
ATOM 1824 N N . GLU B 2 7 ? -13.084 20.379 27.200 1.00 8.19 7 GLU I N 1
ATOM 1825 C CA . GLU B 2 7 ? -12.551 20.548 25.856 1.00 8.25 7 GLU I CA 1
ATOM 1826 C C . GLU B 2 7 ? -11.031 20.455 25.855 1.00 8.41 7 GLU I C 1
ATOM 1827 O O . GLU B 2 7 ? -10.372 20.831 26.834 1.00 8.48 7 GLU I O 1
ATOM 1833 N N A PRO B 2 8 ? -10.454 19.908 24.774 0.50 8.33 8 PRO I N 1
ATOM 1834 N N B PRO B 2 8 ? -10.450 19.957 24.747 0.50 8.47 8 PRO I N 1
ATOM 1835 C CA A PRO B 2 8 ? -9.000 19.783 24.678 0.50 8.38 8 PRO I CA 1
ATOM 1836 C CA B PRO B 2 8 ? -9.000 19.817 24.613 0.50 8.50 8 PRO I CA 1
ATOM 1837 C C A PRO B 2 8 ? -8.347 21.169 24.671 0.50 8.20 8 PRO I C 1
ATOM 1838 C C B PRO B 2 8 ? -8.334 21.188 24.633 0.50 8.25 8 PRO I C 1
ATOM 1839 O O A PRO B 2 8 ? -8.975 22.155 24.278 0.50 7.54 8 PRO I O 1
ATOM 1840 O O B PRO B 2 8 ? -8.952 22.183 24.265 0.50 7.57 8 P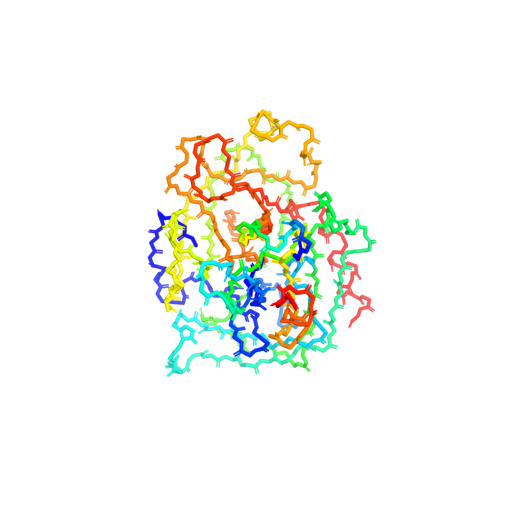RO I O 1
ATOM 1847 N N . PRO B 2 9 ? -7.088 21.266 25.126 1.00 8.35 9 PRO I N 1
ATOM 1848 C CA . PRO B 2 9 ? -6.381 22.551 25.165 1.00 8.56 9 PRO I CA 1
ATOM 1849 C C . PRO B 2 9 ? -6.281 23.136 23.758 1.00 7.92 9 PRO I C 1
ATOM 1850 O O . PRO B 2 9 ? -6.059 22.409 22.787 1.00 9.54 9 PRO I O 1
ATOM 1854 N N . TYR B 2 10 ? -6.509 24.441 23.656 1.00 5.86 10 TYR I N 1
ATOM 1855 C CA . TYR B 2 10 ? -6.512 25.119 22.368 1.00 7.02 10 TYR I CA 1
ATOM 1856 C C . TYR B 2 10 ? -5.332 26.066 22.196 1.00 6.49 10 TYR I C 1
ATOM 1857 O O . TYR B 2 10 ? -5.272 27.132 22.813 1.00 6.84 10 TYR I O 1
ATOM 1866 N N . THR B 2 11 ? -4.412 25.684 21.319 1.00 6.13 11 THR I N 1
ATOM 1867 C CA . THR B 2 11 ? -3.228 26.492 21.055 1.00 5.71 11 THR I CA 1
ATOM 1868 C C . THR B 2 11 ? -3.571 27.796 20.341 1.00 5.54 11 THR I C 1
ATOM 1869 O O . THR B 2 11 ? -3.019 28.843 20.662 1.00 5.57 11 THR I O 1
ATOM 1873 N N . GLY B 2 12 ? -4.505 27.745 19.398 1.00 5.96 12 GLY I N 1
ATOM 1874 C CA . GLY B 2 12 ? -4.872 28.962 18.698 1.00 5.75 12 GLY I CA 1
ATOM 1875 C C . GLY B 2 12 ? -4.005 29.234 17.483 1.00 5.95 12 GLY I C 1
ATOM 1876 O O . GLY B 2 12 ? -2.978 28.580 17.269 1.00 5.60 12 GLY I O 1
ATOM 1877 N N . PRO B 2 13 ? -4.359 30.262 16.704 1.00 5.85 13 PRO I N 1
ATOM 1878 C CA . PRO B 2 13 ? -3.647 30.649 15.485 1.00 6.49 13 PRO I CA 1
ATOM 1879 C C . PRO B 2 13 ? -2.308 31.376 15.581 1.00 5.42 13 PRO I C 1
ATOM 1880 O O . PRO B 2 13 ? -1.574 31.415 14.603 1.00 5.92 13 PRO I O 1
ATOM 1884 N N . CYS B 2 14 ? -1.999 31.986 16.722 1.00 5.65 14 CYS I N 1
ATOM 1885 C CA . CYS B 2 14 ? -0.724 32.697 16.844 1.00 5.79 14 CYS I CA 1
ATOM 1886 C C . CYS B 2 14 ? 0.421 31.684 16.881 1.00 6.65 14 CYS I C 1
ATOM 1887 O O . CYS B 2 14 ? 0.400 30.730 17.676 1.00 6.46 14 CYS I O 1
ATOM 1890 N N . LYS B 2 15 ? 1.409 31.893 16.005 1.00 6.86 15 LYS I N 1
ATOM 1891 C CA . LYS B 2 15 ? 2.499 30.931 15.823 1.00 6.32 15 LYS I CA 1
ATOM 1892 C C . LYS B 2 15 ? 3.908 31.238 16.336 1.00 7.24 15 LYS I C 1
ATOM 1893 O O . LYS B 2 15 ? 4.848 31.307 15.514 1.00 8.32 15 LYS I O 1
ATOM 1900 N N . ALA C 3 1 ? 3.034 32.908 19.408 1.00 6.20 16 ALA J N 1
ATOM 1901 C CA . ALA C 3 1 ? 4.076 32.847 20.471 1.00 5.57 16 ALA J CA 1
ATOM 1902 C C . ALA C 3 1 ? 4.014 31.491 21.159 1.00 5.63 16 ALA J C 1
ATOM 1903 O O . ALA C 3 1 ? 3.179 30.650 20.819 1.00 6.78 16 ALA J O 1
ATOM 1905 N N . ARG C 3 2 ? 4.947 31.255 22.076 1.00 5.58 17 ARG J N 1
ATOM 1906 C CA . ARG C 3 2 ? 4.952 30.025 22.860 1.00 5.66 17 ARG J CA 1
ATOM 1907 C C . ARG C 3 2 ? 4.680 30.468 24.298 1.00 7.63 17 ARG J C 1
ATOM 1908 O O . ARG C 3 2 ? 5.597 30.873 25.020 1.00 8.52 17 ARG J O 1
ATOM 1916 N N . ILE C 3 3 ? 3.407 30.453 24.683 1.00 8.31 18 ILE J N 1
ATOM 1917 C CA . ILE C 3 3 ? 2.998 30.870 26.020 1.00 9.91 18 ILE J CA 1
ATOM 1918 C C . ILE C 3 3 ? 2.536 29.656 26.820 1.00 10.09 18 ILE J C 1
ATOM 1919 O O . ILE C 3 3 ? 1.646 28.926 26.391 1.00 11.17 18 ILE J O 1
ATOM 1924 N N . ILE C 3 4 ? 3.150 29.432 27.976 1.00 11.50 19 ILE J N 1
ATOM 1925 C CA . ILE C 3 4 ? 2.774 28.298 28.814 1.00 12.77 19 ILE J CA 1
ATOM 1926 C C . ILE C 3 4 ? 1.543 28.630 29.647 1.00 10.95 19 ILE J C 1
ATOM 1927 O O . ILE C 3 4 ? 1.525 29.611 30.394 1.00 12.16 19 ILE J O 1
ATOM 1932 N N . ARG C 3 5 ? 0.501 27.825 29.475 1.00 10.35 20 ARG J N 1
ATOM 1933 C CA . ARG C 3 5 ? -0.749 28.010 30.201 1.00 9.43 20 ARG J CA 1
ATOM 1934 C C . ARG C 3 5 ? -1.190 26.672 30.775 1.00 9.40 20 ARG J C 1
ATOM 1935 O O . ARG C 3 5 ? -0.620 25.628 30.459 1.00 10.04 20 ARG J O 1
ATOM 1943 N N . TYR C 3 6 ? -2.198 26.717 31.639 1.00 10.54 21 TYR J N 1
ATOM 1944 C CA . TYR C 3 6 ? -2.734 25.512 32.259 1.00 10.88 21 TYR J CA 1
ATOM 1945 C C . TYR C 3 6 ? -4.114 25.189 31.718 1.00 9.97 21 TYR J C 1
ATOM 1946 O O . TYR C 3 6 ? -4.877 26.089 31.359 1.00 10.09 21 TYR J O 1
ATOM 1955 N N . PHE C 3 7 ? -4.413 23.898 31.632 1.00 10.41 22 PHE J N 1
ATOM 1956 C CA . PHE C 3 7 ? -5.717 23.441 31.175 1.00 8.85 22 PHE J CA 1
ATOM 1957 C C . PHE C 3 7 ? -6.113 22.263 32.050 1.00 9.10 22 PHE J C 1
ATOM 1958 O O . PHE C 3 7 ? -5.250 21.574 32.605 1.00 9.15 22 PHE J O 1
ATOM 1966 N N . TYR C 3 8 ? -7.414 22.052 32.198 1.00 8.65 23 TYR J N 1
ATOM 1967 C CA . TYR C 3 8 ? -7.903 20.937 32.989 1.00 8.82 23 TYR J CA 1
ATOM 1968 C C . TYR C 3 8 ? -7.990 19.697 32.113 1.00 9.61 23 TYR J C 1
ATOM 1969 O O . TYR C 3 8 ? -8.632 19.710 31.061 1.00 9.17 23 TYR J O 1
ATOM 1978 N N . ASN C 3 9 ? -7.291 18.648 32.533 1.00 10.81 24 ASN J N 1
ATOM 1979 C CA . ASN C 3 9 ? -7.291 17.372 31.833 1.00 12.21 24 ASN J CA 1
ATOM 1980 C C . ASN C 3 9 ? -8.301 16.501 32.572 1.00 13.11 24 ASN J C 1
ATOM 1981 O O . ASN C 3 9 ? -7.998 15.956 33.632 1.00 13.51 24 ASN J O 1
ATOM 1986 N N . ALA C 3 10 ? -9.503 16.401 32.013 1.00 13.68 25 ALA J N 1
ATOM 1987 C CA . ALA C 3 10 ? -10.588 15.629 32.615 1.00 15.42 25 ALA J CA 1
ATOM 1988 C C . ALA C 3 10 ? -10.246 14.169 32.890 1.00 16.49 25 ALA J C 1
ATOM 1989 O O . ALA C 3 10 ? -10.623 13.627 33.928 1.00 16.98 25 ALA J O 1
ATOM 1991 N N . LYS C 3 11 ? -9.534 13.538 31.961 1.00 18.57 26 LYS J N 1
ATOM 1992 C CA . LYS C 3 11 ? -9.140 12.139 32.111 1.00 20.14 26 LYS J CA 1
ATOM 1993 C C . LYS C 3 11 ? -8.205 11.955 33.305 1.00 20.46 26 LYS J C 1
ATOM 1994 O O . LYS C 3 11 ? -8.367 11.019 34.094 1.00 21.95 26 LYS J O 1
ATOM 1996 N N . ALA C 3 12 ? -7.245 12.865 33.444 1.00 19.90 27 ALA J N 1
ATOM 1997 C CA . ALA C 3 12 ? -6.274 12.817 34.533 1.00 18.92 27 ALA J CA 1
ATOM 1998 C C . ALA C 3 12 ? -6.822 13.355 35.853 1.00 18.53 27 ALA J C 1
ATOM 1999 O O . ALA C 3 12 ? -6.299 13.040 36.920 1.00 19.51 27 ALA J O 1
ATOM 2001 N N . GLY C 3 13 ? -7.863 14.178 35.773 1.00 18.02 28 GLY J N 1
ATOM 2002 C CA . GLY C 3 13 ? -8.458 14.745 36.970 1.00 17.41 28 GLY J CA 1
ATOM 2003 C C . GLY C 3 13 ? -7.626 15.849 37.599 1.00 17.10 28 GLY J C 1
ATOM 2004 O O . GLY C 3 13 ? -7.721 16.100 38.803 1.00 18.80 28 GLY J O 1
ATOM 2005 N N . LEU C 3 14 ? -6.806 16.507 36.784 1.00 16.50 29 LEU J N 1
ATOM 2006 C CA . LEU C 3 14 ? -5.958 17.594 37.260 1.00 15.54 29 LEU J CA 1
ATOM 2007 C C . LEU C 3 14 ? -5.546 18.523 36.123 1.00 13.96 29 LEU J C 1
ATOM 2008 O O . LEU C 3 14 ? -5.759 18.215 34.949 1.00 12.65 29 LEU J O 1
ATOM 2013 N N . CYS C 3 15 ? -4.976 19.667 36.484 1.00 13.21 30 CYS J N 1
ATOM 2014 C CA . CYS C 3 15 ? -4.534 20.643 35.501 1.00 12.66 30 CYS J CA 1
ATOM 2015 C C . CYS C 3 15 ? -3.090 20.417 35.091 1.00 13.32 30 CYS J C 1
ATOM 2016 O O . CYS C 3 15 ? -2.234 20.098 35.917 1.00 14.67 30 CYS J O 1
ATOM 2019 N N . GLN C 3 16 ? -2.839 20.576 33.797 1.00 12.68 31 GLN J N 1
ATOM 2020 C CA . GLN C 3 16 ? -1.510 20.383 33.234 1.00 12.49 31 GLN J CA 1
ATOM 2021 C C . GLN C 3 16 ? -1.171 21.569 32.344 1.00 12.27 31 GLN J C 1
ATOM 2022 O O . GLN C 3 16 ? -2.029 22.394 32.034 1.00 12.18 31 GLN J O 1
ATOM 2028 N N . THR C 3 17 ? 0.093 21.663 31.951 1.00 12.12 32 THR J N 1
ATOM 2029 C CA . THR C 3 17 ? 0.533 22.752 31.090 1.00 12.07 32 THR J CA 1
ATOM 2030 C C . THR C 3 17 ? 0.405 22.389 29.616 1.00 10.94 32 THR J C 1
ATOM 2031 O O . THR C 3 17 ? 0.360 21.214 29.248 1.00 11.24 32 THR J O 1
ATOM 2035 N N . PHE C 3 18 ? 0.296 23.417 28.783 1.00 9.66 33 PHE J N 1
ATOM 2036 C CA . PHE C 3 18 ? 0.214 23.253 27.336 1.00 8.30 33 PHE J CA 1
ATOM 2037 C C . PHE C 3 18 ? 0.714 24.540 26.703 1.00 7.46 33 PHE J C 1
ATOM 2038 O O . PHE C 3 18 ? 0.866 25.561 27.389 1.00 8.38 33 PHE J O 1
ATOM 2046 N N . VAL C 3 19 ? 1.007 24.478 25.408 1.00 8.67 34 VAL J N 1
ATOM 2047 C CA . VAL C 3 19 ? 1.484 25.652 24.688 1.00 8.56 34 VAL J CA 1
ATOM 2048 C C . VAL C 3 19 ? 0.328 26.408 24.052 1.00 7.91 34 VAL J C 1
ATOM 2049 O O . VAL C 3 19 ? -0.383 25.872 23.191 1.00 8.61 34 VAL J O 1
ATOM 2053 N N . TYR C 3 20 ? 0.126 27.635 24.520 1.00 7.42 35 TYR J N 1
ATOM 2054 C CA . TYR C 3 20 ? -0.902 28.527 24.001 1.00 6.73 35 TYR J CA 1
ATOM 2055 C C . TYR C 3 20 ? -0.170 29.501 23.076 1.00 7.01 35 TYR J C 1
ATOM 2056 O O . TYR C 3 20 ? 0.908 30.001 23.413 1.00 7.84 35 TYR J O 1
ATOM 2065 N N . GLY C 3 21 ? -0.742 29.741 21.900 1.00 6.22 36 GLY J N 1
ATOM 2066 C CA . GLY C 3 21 ? -0.123 30.631 20.933 1.00 6.18 36 GLY J CA 1
ATOM 2067 C C . GLY C 3 21 ? -0.115 32.102 21.303 1.00 6.28 36 GLY J C 1
ATOM 2068 O O . GLY C 3 21 ? 0.623 32.885 20.706 1.00 6.30 36 GLY J O 1
ATOM 2069 N N . GLY C 3 22 ? -0.952 32.499 22.256 1.00 5.35 37 GLY J N 1
ATOM 2070 C CA . GLY C 3 22 ? -0.978 33.899 22.644 1.00 6.76 37 GLY J CA 1
ATOM 2071 C C . GLY C 3 22 ? -2.193 34.690 22.203 1.00 7.00 37 GLY J C 1
ATOM 2072 O O . GLY C 3 22 ? -2.353 35.840 22.618 1.00 8.12 37 GLY J O 1
ATOM 2073 N N A CYS C 3 23 ? -3.027 34.109 21.342 0.80 5.71 38 CYS J N 1
ATOM 2074 N N B CYS C 3 23 ? -3.050 34.084 21.384 0.20 7.09 38 CYS J N 1
ATOM 2075 C CA A CYS C 3 23 ? -4.239 34.791 20.889 0.80 6.38 38 CYS J CA 1
ATOM 2076 C CA B CYS C 3 23 ? -4.249 34.765 20.910 0.20 7.22 38 CYS J CA 1
ATOM 2077 C C A CYS C 3 23 ? -5.413 33.834 20.696 0.80 6.84 38 CYS J C 1
ATOM 2078 C C B CYS C 3 23 ? -5.423 33.813 20.750 0.20 7.59 38 CYS J C 1
ATOM 2079 O O A CYS C 3 23 ? -5.227 32.632 20.489 0.80 7.11 38 CYS J O 1
ATOM 2080 O O B CYS C 3 23 ? -5.246 32.603 20.594 0.20 7.64 38 CYS J O 1
ATOM 2085 N N . ARG C 3 24 ? -6.623 34.384 20.786 1.00 8.43 39 ARG J N 1
ATOM 2086 C CA . ARG C 3 24 ? -7.876 33.631 20.622 1.00 8.54 39 ARG J CA 1
ATOM 2087 C C . ARG C 3 24 ? -8.069 32.475 21.601 1.00 7.72 39 ARG J C 1
ATOM 2088 O O . ARG C 3 24 ? -8.556 31.406 21.225 1.00 9.87 39 ARG J O 1
ATOM 2096 N N . ALA C 3 25 ? -7.723 32.703 22.863 1.00 7.83 40 ALA J N 1
ATOM 2097 C CA . ALA C 3 25 ? -7.848 31.671 23.885 1.00 8.33 40 ALA J CA 1
ATOM 2098 C C . ALA C 3 25 ? -9.270 31.186 24.114 1.00 8.70 40 ALA J C 1
ATOM 2099 O O . ALA C 3 25 ? -10.229 31.952 23.992 1.00 8.90 40 ALA J O 1
ATOM 2101 N N . LYS C 3 26 ? -9.395 29.887 24.375 1.00 7.63 41 LYS J N 1
ATOM 2102 C CA . LYS C 3 26 ? -10.680 29.305 24.720 1.00 7.74 41 LYS J CA 1
ATOM 2103 C C . LYS C 3 26 ? -10.689 29.366 26.245 1.00 8.83 41 LYS J C 1
ATOM 2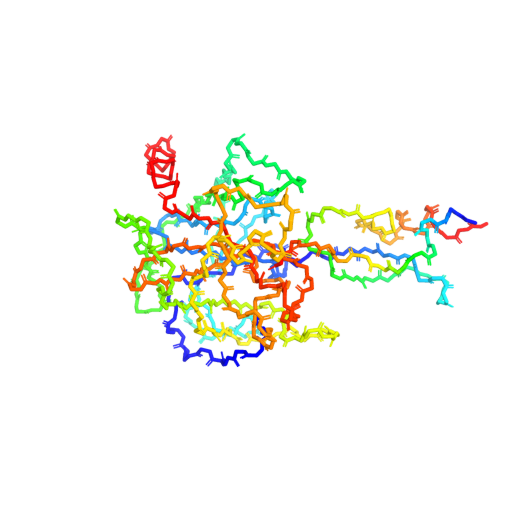104 O O . LYS C 3 26 ? -9.708 29.796 26.854 1.00 8.59 41 LYS J O 1
ATOM 2110 N N . ARG C 3 27 ? -11.778 28.943 26.874 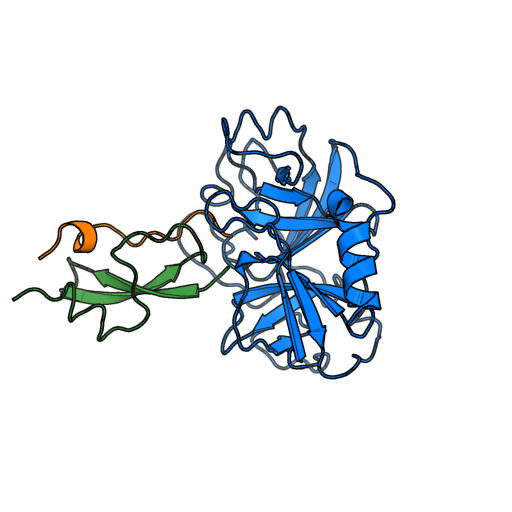1.00 8.47 42 ARG J N 1
ATOM 2111 C CA . ARG C 3 27 ? -11.871 29.036 28.329 1.00 8.58 42 ARG J CA 1
ATOM 2112 C C . ARG C 3 27 ? -11.054 28.062 29.184 1.00 7.65 42 ARG J C 1
ATOM 2113 O O . ARG C 3 27 ? -10.748 28.368 30.336 1.00 8.45 42 ARG J O 1
ATOM 2121 N N . ASN C 3 28 ? -10.699 26.901 28.636 1.00 7.31 43 ASN J N 1
ATOM 2122 C CA . ASN C 3 28 ? -9.882 25.938 29.374 1.00 7.69 43 ASN J CA 1
ATOM 2123 C C . ASN C 3 28 ? -8.435 26.373 29.142 1.00 7.54 43 ASN J C 1
ATOM 2124 O O . ASN C 3 28 ? -7.642 25.677 28.495 1.00 7.40 43 ASN J O 1
ATOM 2129 N N . ASN C 3 29 ? -8.100 27.521 29.721 1.00 6.85 44 ASN J N 1
ATOM 2130 C CA . ASN C 3 29 ? -6.790 28.147 29.565 1.00 8.07 44 ASN J CA 1
ATOM 2131 C C . ASN C 3 29 ? -6.623 29.071 30.775 1.00 7.74 44 ASN J C 1
ATOM 2132 O O . ASN C 3 29 ? -7.343 30.060 30.909 1.00 9.24 44 ASN J O 1
ATOM 2137 N N . PHE C 3 30 ? -5.670 28.739 31.642 1.00 9.51 45 PHE J N 1
ATOM 2138 C CA . PHE C 3 30 ? -5.431 29.508 32.863 1.00 9.84 45 PHE J CA 1
ATOM 2139 C C . PHE C 3 30 ? -3.961 29.856 33.055 1.00 11.20 45 PHE J C 1
ATOM 2140 O O . PHE C 3 30 ? -3.077 29.153 32.574 1.00 10.91 45 PHE J O 1
ATOM 2148 N N . LYS C 3 31 ? -3.710 30.928 33.800 1.00 14.14 46 LYS J N 1
ATOM 2149 C CA . LYS C 3 31 ? -2.344 31.368 34.070 1.00 16.30 46 LYS J CA 1
ATOM 2150 C C . LYS C 3 31 ? -1.714 30.662 35.271 1.00 16.99 46 LYS J C 1
ATOM 2151 O O . LYS C 3 31 ? -0.523 30.833 35.540 1.00 18.54 46 LYS J O 1
ATOM 2154 N N . SER C 3 32 ? -2.507 29.862 35.984 1.00 16.78 47 SER J N 1
ATOM 2155 C CA . SER C 3 32 ? -2.005 29.123 37.144 1.00 17.23 47 SER J CA 1
ATOM 2156 C C . SER C 3 32 ? -2.795 27.838 37.375 1.00 17.26 47 SER J C 1
ATOM 2157 O O . SER C 3 32 ? -3.966 27.741 36.990 1.00 16.61 47 SER J O 1
ATOM 2160 N N . ALA C 3 33 ? -2.148 26.854 37.996 1.00 17.40 48 ALA J N 1
ATOM 2161 C CA . ALA C 3 33 ? -2.789 25.579 38.291 1.00 18.03 48 ALA J CA 1
ATOM 2162 C C . ALA C 3 33 ? -3.908 25.795 39.303 1.00 18.38 48 ALA J C 1
ATOM 2163 O O . ALA C 3 33 ? -4.949 25.135 39.239 1.00 17.67 48 ALA J O 1
ATOM 2165 N N . GLU C 3 34 ? -3.693 26.737 40.221 1.00 18.14 49 GLU J N 1
ATOM 2166 C CA . GLU C 3 34 ? -4.673 27.057 41.255 1.00 17.74 49 GLU J CA 1
ATOM 2167 C C . GLU C 3 34 ? -5.963 27.602 40.641 1.00 16.78 49 GLU J C 1
ATOM 2168 O O . GLU C 3 34 ? -7.057 27.149 40.992 1.00 16.69 49 GLU J O 1
ATOM 2170 N N A ASP C 3 35 ? -5.841 28.566 39.739 0.50 16.14 50 ASP J N 1
ATOM 2171 N N B ASP C 3 35 ? -5.813 28.565 39.723 0.50 16.42 50 ASP J N 1
ATOM 2172 C CA A ASP C 3 35 ? -7.018 29.144 39.106 0.50 15.32 50 ASP J CA 1
ATOM 2173 C CA B ASP C 3 35 ? -6.931 29.191 39.007 0.50 15.90 50 ASP J CA 1
ATOM 2174 C C A ASP C 3 35 ? -7.722 28.082 38.263 0.50 14.27 50 ASP J C 1
ATOM 2175 C C B ASP C 3 35 ? -7.696 28.127 38.226 0.50 14.83 50 ASP J C 1
ATOM 2176 O O A ASP C 3 35 ? -8.953 28.048 38.201 0.50 13.41 50 ASP J O 1
ATOM 2177 O O B ASP C 3 35 ? -8.932 28.152 38.153 0.50 14.59 50 ASP J O 1
ATOM 2186 N N . CYS C 3 36 ? -6.937 27.209 37.633 1.00 13.49 51 CYS J N 1
ATOM 2187 C CA . CYS C 3 36 ? -7.484 26.128 36.816 1.00 11.41 51 CYS J CA 1
ATOM 2188 C C . CYS C 3 36 ? -8.292 25.127 37.645 1.00 11.92 51 CYS J C 1
ATOM 2189 O O . CYS C 3 36 ? -9.412 24.771 37.272 1.00 9.01 51 CYS J O 1
ATOM 2192 N N . MET C 3 37 ? -7.734 24.684 38.770 1.00 11.98 52 MET J N 1
ATOM 2193 C CA . MET C 3 37 ? -8.434 23.730 39.630 1.00 12.44 52 MET J CA 1
ATOM 2194 C C . MET C 3 37 ? -9.646 24.356 40.310 1.00 12.73 52 MET J C 1
ATOM 2195 O O . MET C 3 37 ? -10.646 23.685 40.539 1.00 12.08 52 MET J O 1
ATOM 2200 N N A ARG C 3 38 ? -9.552 25.645 40.620 0.50 12.37 53 ARG J N 1
ATOM 2201 N N B ARG C 3 38 ? -9.554 25.644 40.622 0.50 12.13 53 ARG J N 1
ATOM 2202 C CA A ARG C 3 38 ? -10.647 26.368 41.257 0.50 13.47 53 ARG J CA 1
ATOM 2203 C CA B ARG C 3 38 ? -10.649 26.361 41.265 0.50 13.08 53 ARG J CA 1
ATOM 2204 C C A ARG C 3 38 ? -11.844 26.425 40.310 0.50 13.04 53 ARG J C 1
ATOM 2205 C C B ARG C 3 38 ? -11.844 26.442 40.314 0.50 12.81 53 ARG J C 1
ATOM 2206 O O A ARG C 3 38 ? -12.986 26.203 40.715 0.50 14.22 53 ARG J O 1
ATOM 2207 O O B ARG C 3 38 ? -12.990 26.249 40.722 0.50 14.11 53 ARG J O 1
ATOM 2222 N N . THR C 3 39 ? -11.560 26.691 39.039 1.00 12.94 54 THR J N 1
ATOM 2223 C CA . THR C 3 39 ? -12.590 26.803 38.012 1.00 12.10 54 THR J CA 1
ATOM 2224 C C . THR C 3 39 ? -13.086 25.471 37.445 1.00 11.94 54 THR J C 1
ATOM 2225 O O . THR C 3 39 ? -14.289 25.279 37.250 1.00 12.38 54 THR J O 1
ATOM 2229 N N . CYS C 3 40 ? -12.159 24.549 37.210 1.00 11.81 55 CYS J N 1
ATOM 2230 C CA . CYS C 3 40 ? -12.486 23.262 36.603 1.00 11.73 55 CYS J CA 1
ATOM 2231 C C . CYS C 3 40 ? -12.351 21.997 37.443 1.00 12.22 55 CYS J C 1
ATOM 2232 O O . CYS C 3 40 ? -12.731 20.915 36.986 1.00 12.07 55 CYS J O 1
ATOM 2235 N N . GLY C 3 41 ? -11.810 22.128 38.650 1.00 13.10 56 GLY J N 1
ATOM 2236 C CA . GLY C 3 41 ? -11.614 20.978 39.521 1.00 16.07 56 GLY J CA 1
ATOM 2237 C C . GLY C 3 41 ? -12.857 20.205 39.925 1.00 18.96 56 GLY J C 1
ATOM 2238 O O . GLY C 3 41 ? -12.760 19.053 40.356 1.00 18.69 56 GLY J O 1
ATOM 2239 N N . GLY C 3 42 ? -14.022 20.834 39.796 1.00 20.50 57 GLY J N 1
ATOM 2240 C CA . GLY C 3 42 ? -15.263 20.168 40.152 1.00 23.17 57 GLY J CA 1
ATOM 2241 C C . GLY C 3 42 ? -15.582 20.236 41.633 1.00 25.30 57 GLY J C 1
ATOM 2242 O O . GLY C 3 42 ? -14.967 21.004 42.375 1.00 26.22 57 GLY J O 1
ATOM 2243 N N . ALA C 3 43 ? -16.54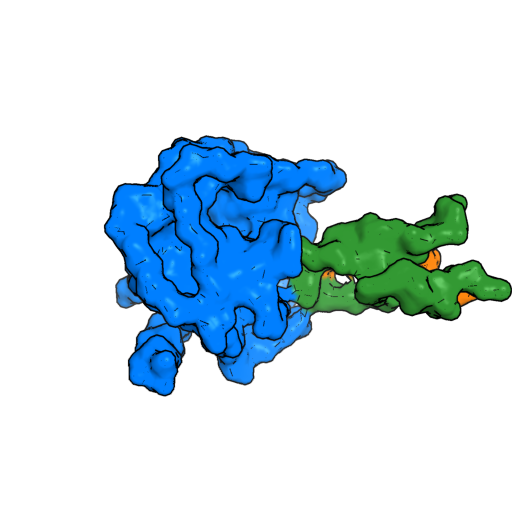5 19.424 42.063 1.00 26.47 58 ALA J N 1
ATOM 2244 C CA . ALA C 3 43 ? -16.968 19.379 43.463 1.00 27.56 58 ALA J CA 1
#

Nearest PDB structures (foldseek):
  3fp7-assembly1_J  TM=1.024E+00  e=2.147E-08  unclassified
  1g6x-assembly1_A  TM=9.863E-01  e=8.763E-08  Bos taurus
  1ejm-assembly1_B  TM=9.910E-01  e=9.370E-08  Bos taurus
  5xx2-assembly2_B  TM=9.999E-01  e=2.393E-07  Bos taurus
  5xx8-assembly2_B  TM=9.872E-01  e=4.676E-07  Bos taurus

Solvent-accessible surface area: 11845 Å² total; per-residue (Å²): 1,13,37,30,104,65,3,141,84,17,59,6,28,22,4,0,1,0,12,55,60,162,17,3,0,1,0,1,0,20,45,54,64,6,0,0,0,0,1,19,0,98,57,91,126,8,49,0,50,0,3,10,16,22,34,103,81,154,59,65,49,30,35,96,16,88,21,62,83,39,46,77,20,102,98,38,57,196,130,70,6,35,12,1,0,0,0,0,42,3,70,52,79,9,90,97,76,92,94,0,29,59,8,58,37,9,98,78,70,27,99,56,57,20,102,5,41,0,0,0,4,0,14,28,81,57,102,56,92,74,64,15,68,64,5,21,3,4,63,0,31,7,20,57,77,78,48,0,73,69,8,0,98,69,113,24,45,110,32,4,14,0,0,2,44,68,128,7,48,97,3,1,2,17,1,0,0,0,0,0,0,14,3,135,48,39,0,10,0,0,1,2,9,0,88,40,5,10,76,91,80,25,3,0,1,1,3,25,0,20,58,6,28,107,44,0,99,96,15,38,90,85,65,135,56,101,35,0,104,95,98,52,84,46,13,11,0,1,0,50,25,72,57,63,22,10,38,49,107,53,38,84,19,69,73,22,29,12,0,25,7,112,53,115,158,4,21,16,105,44,43,78,53,0,81,180,38,0,24,40,131

Foldseek 3Di:
DAQFAFDDQLPQQQWKFKDDPHGFEIWGAAFQFKIKFFQVSDDPWIKIKGLDFQQVDCPPRIDIWIFPDKAADPPQDPPLRFRGMIMTTTPDGDDDDSRHDHFAADPAADAWPFKWKAKFQAFHDLPDGDGGRGITIDIWTWHHVVLQCQLPPPRDDPQKTFIHDLQFRAAGHGSHGGTAIGTPRHGQWGFTDWDGHRHHSIHTMTGGRNVCPVVVVVVVVVD/DDPVVPDDDDPDDDD/DFDWWWFQDVVVLAIDIDTDPPDDDDPRTHRDRVVNCVVPNDD

B-factor: mean 12.06, std 7.2, range [3.1, 41.04]

Secondary structure (P-SEA, 3-state):
ccccccccccccccbbbcccccccbbbbbccccbbbbbcccccccccccccccccccccccbbbbbbcccccccccccccccccbbbbbccccccccccccccccccccccccccccccccccccccbbbbbcbbbbbbbbbccaaaaaaaccccccccccccccccccccccccccccccccccccccccccccccccccccbbbccccccaaaaaaaaaac/ccccccccccccccc/ccccbbbbcccccbbbbbbbccccccccccccaaaaaaacccc